Protein AF-A0A2V5X6N5-F1 (afdb_monomer)

Foldseek 3Di:
DPPDDDLLRLLVVLVVLVVVLVVCVVVVVVVVSVVSVVSNVVSLVVSLVVCLVPVDDDDPDPSSVVSSVPRDNDDDDDPVVVVCVVLCVQPPPVLLVVQLVVLVVPDQPDDDFPVLVVLSVVLSNCLSSQVLLSLLVSLLVSLQVLLLVLCCVVVNDPVCCVVVVVCVVCPVLNSLVSQQPPCSVVSVVLSVVSVCSVVVVDPDDSVRSSVSNSVSSVSSSVSCVVSVDDRDDDDD

Nearest PDB structures (foldseek):
  8y7g-assembly1_B  TM=3.347E-01  e=2.840E+00  Marinitoga sp. 1155
  9dm1-assembly1_S  TM=2.752E-01  e=1.875E+00  Mycolicibacterium smegmatis MC2 155
  6m7f-assembly1_A  TM=1.508E-01  e=7.837E+00  Streptomyces clavuligerus

Radius of gyration: 25.75 Å; Cα contacts (8 Å, |Δi|>4): 210; chains: 1; bounding box: 61×38×74 Å

Secondary structure (DSSP, 8-state):
-PPPPPHHHHHHHHHHHHHHHHHHHHTT-HHHHHHHHHHHHHHHHHHHHHHHH-S------HHHHHHHHHS----SS-HHHHHHHHHHHHS-HHHHHHHHHHHHT---SS---HHHHHHHHHHHHHHHTT-HHHHHHHHHHHHHHHHHHHHHHTTSS-HHHHHTT-TTTS-HHHHHHHHHGGGHHHHHHHHHHHHHHHTTSS---HHHHHHHHHHHHHHHHHHHHHHTPPP-PPP-

Structure (mmCIF, N/CA/C/O backbone):
data_AF-A0A2V5X6N5-F1
#
_entry.id   AF-A0A2V5X6N5-F1
#
loop_
_atom_site.group_PDB
_atom_site.id
_atom_site.type_symbol
_atom_site.label_atom_id
_atom_site.label_alt_id
_atom_site.label_comp_id
_atom_site.label_asym_id
_atom_site.label_entity_id
_atom_site.label_seq_id
_atom_site.pdbx_PDB_ins_code
_atom_site.Cartn_x
_atom_site.Cartn_y
_atom_site.Cartn_z
_atom_site.occupancy
_atom_site.B_iso_or_equiv
_atom_site.auth_seq_id
_atom_site.auth_comp_id
_atom_site.auth_asym_id
_atom_site.auth_atom_id
_atom_site.pdbx_PDB_model_num
ATOM 1 N N . MET A 1 1 ? 36.231 10.879 -25.435 1.00 38.47 1 MET A N 1
ATOM 2 C CA . MET A 1 1 ? 34.966 11.234 -26.116 1.00 38.47 1 MET A CA 1
ATOM 3 C C . MET A 1 1 ? 34.508 10.004 -26.890 1.00 38.47 1 MET A C 1
ATOM 5 O O . MET A 1 1 ? 35.033 9.747 -27.965 1.00 38.47 1 MET A O 1
ATOM 9 N N . LEU A 1 2 ? 33.639 9.173 -26.308 1.00 41.06 2 LEU A N 1
ATOM 10 C CA . LEU A 1 2 ? 33.017 8.067 -27.046 1.00 41.06 2 LEU A CA 1
ATOM 11 C C . LEU A 1 2 ? 32.076 8.697 -28.080 1.00 41.06 2 LEU A C 1
ATOM 13 O O . LEU A 1 2 ? 31.206 9.482 -27.704 1.00 41.06 2 LEU A O 1
ATOM 17 N N . ARG A 1 3 ? 32.301 8.441 -29.376 1.00 48.91 3 ARG A N 1
ATOM 18 C CA . ARG A 1 3 ? 31.382 8.880 -30.437 1.00 48.91 3 ARG A CA 1
ATOM 19 C C . ARG A 1 3 ? 30.010 8.295 -30.122 1.00 48.91 3 ARG A C 1
ATOM 21 O O . ARG A 1 3 ? 29.882 7.081 -30.009 1.00 48.91 3 ARG A O 1
ATOM 28 N N . ALA A 1 4 ? 29.009 9.152 -29.962 1.00 65.81 4 ALA A N 1
ATOM 29 C CA . ALA A 1 4 ? 27.647 8.679 -29.813 1.00 65.81 4 ALA A CA 1
ATOM 30 C C . ALA A 1 4 ? 27.222 7.948 -31.098 1.00 65.81 4 ALA A C 1
ATOM 32 O O . ALA A 1 4 ? 27.500 8.436 -32.196 1.00 65.81 4 ALA A O 1
ATOM 33 N N . MET A 1 5 ? 26.607 6.774 -30.953 1.00 74.19 5 MET A N 1
ATOM 34 C CA . MET A 1 5 ? 26.170 5.944 -32.079 1.00 74.19 5 MET A CA 1
ATOM 35 C C . MET A 1 5 ? 25.122 6.675 -32.932 1.00 74.19 5 MET A C 1
ATOM 37 O O . MET A 1 5 ? 24.337 7.474 -32.413 1.00 74.19 5 MET A O 1
ATOM 41 N N . SER A 1 6 ? 25.139 6.437 -34.247 1.00 86.81 6 SER A N 1
ATOM 42 C CA . SER A 1 6 ? 24.147 6.992 -35.175 1.00 86.81 6 SER A CA 1
ATOM 43 C C . SER A 1 6 ? 22.793 6.289 -35.017 1.00 86.81 6 SER A C 1
ATOM 45 O O . SER A 1 6 ? 22.729 5.169 -34.517 1.00 86.81 6 SER A O 1
ATOM 47 N N . ILE A 1 7 ? 21.709 6.933 -35.473 1.00 84.31 7 ILE A N 1
ATOM 48 C CA . ILE A 1 7 ? 20.355 6.341 -35.484 1.00 84.31 7 ILE A CA 1
ATOM 49 C C . ILE A 1 7 ? 20.351 5.016 -36.256 1.00 84.31 7 ILE A C 1
ATOM 51 O O . ILE A 1 7 ? 19.781 4.035 -35.801 1.00 84.31 7 ILE A O 1
ATOM 55 N N . GLU A 1 8 ? 21.049 4.966 -37.387 1.00 86.19 8 GLU A N 1
ATOM 56 C CA . GLU A 1 8 ? 21.176 3.755 -38.200 1.00 86.19 8 GLU A CA 1
ATOM 57 C C . GLU A 1 8 ? 21.955 2.644 -37.479 1.00 86.19 8 GLU A C 1
ATOM 59 O O . GLU A 1 8 ? 21.526 1.494 -37.475 1.00 86.19 8 GLU A O 1
ATOM 64 N N . ALA A 1 9 ? 23.044 2.981 -36.777 1.00 88.00 9 ALA A N 1
ATOM 65 C CA . ALA A 1 9 ? 23.795 2.003 -35.989 1.00 88.00 9 ALA A CA 1
ATOM 66 C C . ALA A 1 9 ? 22.964 1.435 -34.826 1.00 88.00 9 ALA A C 1
ATOM 68 O O . ALA A 1 9 ? 22.989 0.231 -34.593 1.00 88.00 9 ALA A O 1
ATOM 69 N N . LEU A 1 10 ? 22.196 2.285 -34.136 1.00 88.88 10 LEU A N 1
ATOM 70 C CA . LEU A 1 10 ? 21.280 1.864 -33.071 1.00 88.88 10 LEU A CA 1
ATOM 71 C C . LEU A 1 10 ? 20.144 0.978 -33.607 1.00 88.88 10 LEU A C 1
ATOM 73 O O . LEU A 1 10 ? 19.748 0.019 -32.949 1.00 88.88 10 LEU A O 1
ATOM 77 N N . ALA A 1 11 ? 19.629 1.270 -34.803 1.00 87.38 11 ALA A N 1
ATOM 78 C CA . ALA A 1 11 ? 18.589 0.465 -35.435 1.00 87.38 11 ALA A CA 1
ATOM 79 C C . ALA A 1 11 ? 19.109 -0.920 -35.838 1.00 87.38 11 ALA A C 1
ATOM 81 O O . ALA A 1 11 ? 18.436 -1.918 -35.595 1.00 87.38 11 ALA A O 1
ATOM 82 N N . HIS A 1 12 ? 20.324 -1.002 -36.384 1.00 92.19 12 HIS A N 1
ATOM 83 C CA . HIS A 1 12 ? 20.969 -2.284 -36.669 1.00 92.19 12 HIS A CA 1
ATOM 84 C C . HIS A 1 12 ? 21.236 -3.108 -35.410 1.00 92.19 12 HIS A C 1
ATOM 86 O O . HIS A 1 12 ? 21.037 -4.322 -35.419 1.00 92.19 12 HIS A O 1
ATOM 92 N N . GLU A 1 13 ? 21.662 -2.459 -34.327 1.00 93.69 13 GLU A N 1
ATOM 93 C CA . GLU A 1 13 ? 21.856 -3.127 -33.043 1.00 93.69 13 GLU A CA 1
ATOM 94 C C . GLU A 1 13 ? 20.525 -3.697 -32.530 1.00 93.69 13 GLU A C 1
ATOM 96 O O . GLU A 1 13 ? 20.451 -4.881 -32.202 1.00 93.69 13 GLU A O 1
ATOM 101 N N . LEU A 1 14 ? 19.445 -2.907 -32.579 1.00 89.69 14 LEU A N 1
ATOM 102 C CA . LEU A 1 14 ? 18.105 -3.355 -32.192 1.00 89.69 14 LEU A CA 1
ATOM 103 C C . LEU A 1 14 ? 17.631 -4.561 -33.016 1.00 89.69 14 LEU A C 1
ATOM 105 O O . LEU A 1 14 ? 17.116 -5.516 -32.440 1.00 89.69 14 LEU A O 1
ATOM 109 N N . ILE A 1 15 ? 17.848 -4.559 -34.335 1.00 91.75 15 ILE A N 1
ATOM 110 C CA . ILE A 1 15 ? 17.526 -5.706 -35.202 1.00 91.75 15 ILE A CA 1
ATOM 111 C C . ILE A 1 15 ? 18.271 -6.963 -34.730 1.00 91.75 15 ILE A C 1
ATOM 113 O O . ILE A 1 15 ? 17.669 -8.027 -34.588 1.00 91.75 15 ILE A O 1
ATOM 117 N N . GLY A 1 16 ? 19.569 -6.843 -34.436 1.00 92.19 16 GLY A N 1
ATOM 118 C CA . GLY A 1 16 ? 20.376 -7.962 -33.945 1.00 92.19 16 GLY A CA 1
ATOM 119 C C . GLY A 1 16 ? 19.863 -8.536 -32.620 1.00 92.19 16 GLY A C 1
ATOM 120 O O . GLY A 1 16 ? 19.795 -9.758 -32.459 1.00 92.19 16 GLY A O 1
ATOM 121 N N . HIS A 1 17 ? 19.453 -7.666 -31.695 1.00 91.44 17 HIS A N 1
ATOM 122 C CA . HIS A 1 17 ? 18.866 -8.075 -30.418 1.00 91.44 17 HIS A CA 1
ATOM 123 C C . HIS A 1 17 ? 17.491 -8.744 -30.597 1.00 91.44 17 HIS A C 1
ATOM 125 O O . HIS A 1 17 ? 17.266 -9.816 -30.037 1.00 91.44 17 HIS A O 1
ATOM 131 N N . GLN A 1 18 ? 16.622 -8.210 -31.462 1.00 83.62 18 GLN A N 1
ATOM 132 C CA . GLN A 1 18 ? 15.319 -8.811 -31.787 1.00 83.62 18 GLN A CA 1
ATOM 133 C C . GLN A 1 18 ? 15.455 -10.225 -32.368 1.00 83.62 18 GLN A C 1
ATOM 135 O O . GLN A 1 18 ? 14.726 -11.148 -31.992 1.00 83.62 18 GLN A O 1
ATOM 140 N N . GLU A 1 19 ? 16.422 -10.432 -33.265 1.00 92.44 19 GLU A N 1
ATOM 141 C CA . GLU A 1 19 ? 16.707 -11.760 -33.806 1.00 92.44 19 GLU A CA 1
ATOM 142 C C . GLU A 1 19 ? 17.198 -12.734 -32.732 1.00 92.44 19 GLU A C 1
ATOM 144 O O . GLU A 1 19 ? 16.823 -13.911 -32.742 1.00 92.44 19 GLU A O 1
ATOM 149 N N . LYS A 1 20 ? 18.051 -12.270 -31.815 1.00 92.31 20 LYS A N 1
ATOM 150 C CA . LYS A 1 20 ? 18.586 -13.095 -30.730 1.00 92.31 20 LYS A CA 1
ATOM 151 C C . LYS A 1 20 ? 17.502 -13.452 -29.716 1.00 92.31 20 LYS A C 1
ATOM 153 O O . LYS A 1 20 ? 17.383 -14.618 -29.348 1.00 92.31 20 LYS A O 1
ATOM 158 N N . SER A 1 21 ? 16.675 -12.491 -29.334 1.00 78.62 21 SER A N 1
ATOM 159 C CA . SER A 1 21 ? 15.527 -12.669 -28.448 1.00 78.62 21 SER A CA 1
ATOM 160 C C . SER A 1 21 ? 14.530 -13.681 -28.999 1.00 78.62 21 SER A C 1
ATOM 162 O O . SER A 1 21 ? 14.161 -14.623 -28.297 1.00 78.62 21 SER A O 1
ATOM 164 N N . LYS A 1 22 ? 14.199 -13.596 -30.294 1.00 83.81 22 LYS A N 1
ATOM 165 C CA . LYS A 1 22 ? 13.363 -14.599 -30.965 1.00 83.81 22 LYS A CA 1
ATOM 166 C C . LYS A 1 22 ? 13.940 -16.013 -30.837 1.00 83.81 22 LYS A C 1
ATOM 168 O O . LYS A 1 22 ? 13.215 -16.928 -30.455 1.00 83.81 22 LYS A O 1
ATOM 173 N N . ARG A 1 23 ? 15.242 -16.195 -31.094 1.00 93.38 23 ARG A N 1
ATOM 174 C CA . ARG A 1 23 ? 15.908 -17.508 -30.957 1.00 93.38 23 ARG A CA 1
ATOM 175 C C . ARG A 1 23 ? 15.882 -18.017 -29.515 1.00 93.38 23 ARG A C 1
ATOM 177 O O . ARG A 1 23 ? 15.681 -19.207 -29.290 1.00 93.38 23 ARG A O 1
ATOM 184 N N . LEU A 1 24 ? 16.090 -17.132 -28.539 1.00 81.12 24 LEU A N 1
ATOM 185 C CA . LEU A 1 24 ? 16.072 -17.488 -27.118 1.00 81.12 24 LEU A CA 1
ATOM 186 C C . LEU A 1 24 ? 14.676 -17.929 -26.672 1.00 81.12 24 LEU A C 1
ATOM 188 O O . LEU A 1 24 ? 14.553 -18.973 -26.027 1.00 81.12 24 LEU A O 1
ATOM 192 N N . LEU A 1 25 ? 13.638 -17.212 -27.105 1.00 66.19 25 LEU A N 1
ATOM 193 C CA . LEU A 1 25 ? 12.245 -17.565 -26.849 1.00 66.19 25 LEU A CA 1
ATOM 194 C C . LEU A 1 25 ? 11.877 -18.917 -27.479 1.00 66.19 25 LEU A C 1
ATOM 196 O O . LEU A 1 25 ? 11.324 -19.779 -26.801 1.00 66.19 25 LEU A O 1
ATOM 200 N N . GLU A 1 26 ? 12.241 -19.138 -28.746 1.00 81.12 26 GLU A N 1
ATOM 201 C CA . GLU A 1 26 ? 12.023 -20.411 -29.454 1.00 81.12 26 GLU A CA 1
ATOM 202 C C . GLU A 1 26 ? 12.766 -21.585 -28.792 1.00 81.12 26 GLU A C 1
ATOM 204 O O . GLU A 1 26 ? 12.284 -22.716 -28.814 1.00 81.12 26 GLU A O 1
ATOM 209 N N . SER A 1 27 ? 13.916 -21.322 -28.163 1.00 88.00 27 SER A N 1
ATOM 210 C CA . SER A 1 27 ? 14.691 -22.328 -27.426 1.00 88.00 27 SER A CA 1
ATOM 211 C C . SER A 1 27 ? 14.175 -22.616 -26.009 1.00 88.00 27 SER A C 1
ATOM 213 O O . SER A 1 27 ? 14.671 -23.535 -25.359 1.00 88.00 27 SER A O 1
ATOM 215 N N . GLY A 1 28 ? 13.209 -21.835 -25.509 1.00 72.62 28 GLY A N 1
ATOM 216 C CA . GLY A 1 28 ? 12.693 -21.945 -24.140 1.00 72.62 28 GLY A CA 1
ATOM 217 C C . GLY A 1 28 ? 13.649 -21.432 -23.056 1.00 72.62 28 GLY A C 1
ATOM 218 O O . GLY A 1 28 ? 13.419 -21.678 -21.873 1.00 72.62 28 GLY A O 1
ATOM 219 N N . ASN A 1 29 ? 14.719 -20.723 -23.429 1.00 82.38 29 ASN A N 1
ATOM 220 C CA . ASN A 1 29 ? 15.676 -20.143 -22.490 1.00 82.38 29 ASN A CA 1
ATOM 221 C C . ASN A 1 29 ? 15.169 -18.784 -21.980 1.00 82.38 29 ASN A C 1
ATOM 223 O O . ASN A 1 29 ? 15.577 -17.727 -22.464 1.00 82.38 29 ASN A O 1
ATOM 227 N N . ILE A 1 30 ? 14.236 -18.840 -21.027 1.00 67.81 30 ILE A N 1
ATOM 228 C CA . ILE A 1 30 ? 13.499 -17.672 -20.526 1.00 67.81 30 ILE A CA 1
ATOM 229 C C . ILE A 1 30 ? 14.412 -16.658 -19.826 1.00 67.81 30 ILE A C 1
ATOM 231 O O . ILE A 1 30 ? 14.263 -15.464 -20.066 1.00 67.81 30 ILE A O 1
ATOM 235 N N . ASP A 1 31 ? 15.380 -17.103 -19.022 1.00 75.12 31 ASP A N 1
ATOM 236 C CA . ASP A 1 31 ? 16.260 -16.191 -18.275 1.00 75.12 31 ASP A CA 1
ATOM 237 C C . ASP A 1 31 ? 17.133 -15.352 -19.220 1.00 75.12 31 ASP A C 1
ATOM 239 O O . ASP A 1 31 ? 17.164 -14.127 -19.130 1.00 75.12 31 ASP A O 1
ATOM 243 N N . ALA A 1 32 ? 17.765 -15.993 -20.209 1.00 77.31 32 ALA A N 1
ATOM 244 C CA . ALA A 1 32 ? 18.556 -15.276 -21.208 1.00 77.31 32 ALA A CA 1
ATOM 245 C C . ALA A 1 32 ? 17.684 -14.410 -22.132 1.00 77.31 32 ALA A C 1
ATOM 247 O O . ALA A 1 32 ? 18.135 -13.371 -22.610 1.00 77.31 32 ALA A O 1
ATOM 248 N N . TRP A 1 33 ? 16.442 -14.828 -22.398 1.00 81.94 33 TRP A N 1
ATOM 249 C CA . TRP A 1 33 ? 15.486 -14.033 -23.167 1.00 81.94 33 TRP A CA 1
ATOM 250 C C . TRP A 1 33 ? 15.096 -12.738 -22.441 1.00 81.94 33 TRP A C 1
ATOM 252 O O . TRP A 1 33 ? 15.036 -11.686 -23.073 1.00 81.94 33 TRP A O 1
ATOM 262 N N . LEU A 1 34 ? 14.899 -12.780 -21.119 1.00 59.53 34 LEU A N 1
ATOM 263 C CA . LEU A 1 34 ? 14.602 -11.593 -20.307 1.00 59.53 34 LEU A CA 1
ATOM 264 C C . LEU A 1 34 ? 15.763 -10.584 -20.293 1.00 59.53 34 LEU A C 1
ATOM 266 O O . LEU A 1 34 ? 15.536 -9.373 -20.407 1.00 59.53 34 LEU A O 1
ATOM 270 N N . ASP A 1 35 ? 17.003 -11.072 -20.207 1.00 77.12 35 ASP A N 1
ATOM 271 C CA . ASP A 1 35 ? 18.200 -10.230 -20.313 1.00 77.12 35 ASP A CA 1
ATOM 272 C C . ASP A 1 35 ? 18.298 -9.560 -21.694 1.00 77.12 35 ASP A C 1
ATOM 274 O O . ASP A 1 35 ? 18.645 -8.381 -21.802 1.00 77.12 35 ASP A O 1
ATOM 278 N N . GLU A 1 36 ? 17.952 -10.294 -22.754 1.00 82.94 36 GLU A N 1
ATOM 279 C CA . GLU A 1 36 ? 17.990 -9.804 -24.132 1.00 82.94 36 GLU A CA 1
ATOM 280 C C . GLU A 1 36 ? 16.908 -8.754 -24.412 1.00 82.94 36 GLU A C 1
ATOM 282 O O . GLU A 1 36 ? 17.204 -7.688 -24.956 1.00 82.94 36 GLU A O 1
ATOM 287 N N . LEU A 1 37 ? 15.675 -9.002 -23.959 1.00 67.25 37 LEU A N 1
ATOM 288 C CA . LEU A 1 37 ? 14.571 -8.043 -24.038 1.00 67.25 37 LEU A CA 1
ATOM 289 C C . LEU A 1 37 ? 14.907 -6.713 -23.356 1.00 67.25 37 LEU A C 1
ATOM 291 O O . LEU A 1 37 ? 14.522 -5.646 -23.833 1.00 67.25 37 LEU A O 1
ATOM 295 N N . SER A 1 38 ? 15.649 -6.761 -22.248 1.00 69.62 38 SER A N 1
ATOM 296 C CA . SER A 1 38 ? 16.086 -5.555 -21.543 1.00 69.62 38 SER A CA 1
ATOM 297 C C . SER A 1 38 ? 17.035 -4.701 -22.397 1.00 69.62 38 SER A C 1
ATOM 299 O O . SER A 1 38 ? 16.987 -3.470 -22.325 1.00 69.62 38 SER A O 1
ATOM 301 N N . GLN A 1 39 ? 17.869 -5.324 -23.242 1.00 80.44 39 GLN A N 1
ATOM 302 C CA . GLN A 1 39 ? 18.720 -4.598 -24.193 1.00 80.44 39 GLN A CA 1
ATOM 303 C C . GLN A 1 39 ? 17.908 -4.005 -25.349 1.00 80.44 39 GLN A C 1
ATOM 305 O O . GLN A 1 39 ? 18.144 -2.855 -25.722 1.00 80.44 39 GLN A O 1
ATOM 310 N N . GLU A 1 40 ? 16.913 -4.733 -25.869 1.00 79.06 40 GLU A N 1
ATOM 311 C CA . GLU A 1 40 ? 16.010 -4.214 -26.907 1.00 79.06 40 GLU A CA 1
ATOM 312 C C . GLU A 1 40 ? 15.272 -2.954 -26.448 1.00 79.06 40 GLU A C 1
ATOM 314 O O . GLU A 1 40 ? 15.298 -1.935 -27.140 1.00 79.06 40 GLU A O 1
ATOM 319 N N . LEU A 1 41 ? 14.656 -2.997 -25.261 1.00 69.38 41 LEU A N 1
ATOM 320 C CA . LEU A 1 41 ? 13.914 -1.864 -24.699 1.00 69.38 41 LEU A CA 1
ATOM 321 C C . LEU A 1 41 ? 14.804 -0.623 -24.574 1.00 69.38 41 LEU A C 1
ATOM 323 O O . LEU A 1 41 ? 14.427 0.469 -25.003 1.00 69.38 41 LEU A O 1
ATOM 327 N N . ARG A 1 42 ? 16.033 -0.806 -24.081 1.00 78.31 42 ARG A N 1
ATOM 328 C CA . ARG A 1 42 ? 17.019 0.271 -23.956 1.00 78.31 42 ARG A CA 1
ATOM 329 C C . ARG A 1 42 ? 17.396 0.886 -25.311 1.00 78.31 42 ARG A C 1
ATOM 331 O O . ARG A 1 42 ? 17.638 2.093 -25.390 1.00 78.31 42 ARG A O 1
ATOM 338 N N . LEU A 1 43 ? 17.495 0.082 -26.369 1.00 80.06 43 LEU A N 1
ATOM 339 C CA . LEU A 1 43 ? 17.814 0.562 -27.718 1.00 80.06 43 LEU A CA 1
ATOM 340 C C . LEU A 1 43 ? 16.630 1.292 -28.361 1.00 80.06 43 LEU A C 1
ATOM 342 O O . LEU A 1 43 ? 16.835 2.329 -28.992 1.00 80.06 43 LEU A O 1
ATOM 346 N N . VAL A 1 44 ? 15.398 0.821 -28.138 1.00 76.69 44 VAL A N 1
ATOM 347 C CA . VAL A 1 44 ? 14.168 1.511 -28.567 1.00 76.69 44 VAL A CA 1
ATOM 348 C C . VAL A 1 44 ? 14.067 2.900 -27.935 1.00 76.69 44 VAL A C 1
ATOM 350 O O . VAL A 1 44 ? 13.798 3.875 -28.637 1.00 76.69 44 VAL A O 1
ATOM 353 N N . GLU A 1 45 ? 14.339 3.026 -26.636 1.00 71.69 45 GLU A N 1
ATOM 354 C CA . GLU A 1 45 ? 14.335 4.319 -25.940 1.00 71.69 45 GLU A CA 1
ATOM 355 C C . GLU A 1 45 ? 15.397 5.278 -26.491 1.00 71.69 45 GLU A C 1
ATOM 357 O O . GLU A 1 45 ? 15.112 6.452 -26.743 1.00 71.69 45 GLU A O 1
ATOM 362 N N . GLN A 1 46 ? 16.614 4.781 -26.743 1.00 79.50 46 GLN A N 1
ATOM 363 C CA . GLN A 1 46 ? 17.680 5.584 -27.347 1.00 79.50 46 GLN A CA 1
ATOM 364 C C . GLN A 1 46 ? 17.321 6.040 -28.763 1.00 79.50 46 GLN A C 1
ATOM 366 O O . GLN A 1 46 ? 17.553 7.202 -29.105 1.00 79.50 46 GLN A O 1
ATOM 371 N N . LEU A 1 47 ? 16.735 5.161 -29.579 1.00 76.62 47 LEU A N 1
ATOM 372 C CA . LEU A 1 47 ? 16.266 5.504 -30.920 1.00 76.62 47 LEU A CA 1
ATOM 373 C C . LEU A 1 47 ? 15.150 6.544 -30.873 1.00 76.62 47 LEU A C 1
ATOM 375 O O . LEU A 1 47 ? 15.231 7.540 -31.589 1.00 76.62 47 LEU A O 1
ATOM 379 N N . ARG A 1 48 ? 14.157 6.375 -29.995 1.00 71.31 48 ARG A N 1
ATOM 380 C CA . ARG A 1 48 ? 13.061 7.335 -29.816 1.00 71.31 48 ARG A CA 1
ATOM 381 C C . ARG A 1 48 ? 13.583 8.711 -29.414 1.00 71.31 48 ARG A C 1
ATOM 383 O O . ARG A 1 48 ? 13.271 9.692 -30.082 1.00 71.31 48 ARG A O 1
ATOM 390 N N . ALA A 1 49 ? 14.446 8.785 -28.400 1.00 72.44 49 ALA A N 1
ATOM 391 C CA . ALA A 1 49 ? 15.052 10.043 -27.967 1.00 72.44 49 ALA A CA 1
ATOM 392 C C . ALA A 1 49 ? 15.840 10.733 -29.096 1.00 72.44 49 ALA A C 1
ATOM 394 O O . ALA A 1 49 ? 15.874 11.960 -29.184 1.00 72.44 49 ALA A O 1
ATOM 395 N N . ARG A 1 50 ? 16.474 9.963 -29.987 1.00 73.62 50 ARG A N 1
ATOM 396 C CA . ARG A 1 50 ? 17.192 10.512 -31.144 1.00 73.62 50 ARG A CA 1
ATOM 397 C C . ARG A 1 50 ? 16.255 10.979 -32.248 1.00 73.62 50 ARG A C 1
ATOM 399 O O . ARG A 1 50 ? 16.477 12.060 -32.778 1.00 73.62 50 ARG A O 1
ATOM 406 N N . LEU A 1 51 ? 15.222 10.210 -32.568 1.00 72.56 51 LEU A N 1
ATOM 407 C CA . LEU A 1 51 ? 14.234 10.547 -33.594 1.00 72.56 51 LEU A CA 1
ATOM 408 C C . LEU A 1 51 ? 13.426 11.796 -33.229 1.00 72.56 51 LEU A C 1
ATOM 410 O O . LEU A 1 51 ? 13.194 12.638 -34.090 1.00 72.56 51 LEU A O 1
ATOM 414 N N . LEU A 1 52 ? 13.097 11.981 -31.948 1.00 68.12 52 LEU A N 1
ATOM 415 C CA . LEU A 1 52 ? 12.454 13.205 -31.453 1.00 68.12 52 LEU A CA 1
ATOM 416 C C . LEU A 1 52 ? 13.315 14.461 -31.674 1.00 68.12 52 LEU A C 1
ATOM 418 O O . LEU A 1 52 ? 12.791 15.546 -31.903 1.00 68.12 52 LEU A O 1
ATOM 422 N N . ASN A 1 53 ? 14.642 14.309 -31.662 1.00 64.12 53 ASN A N 1
ATOM 423 C CA . ASN A 1 53 ? 15.599 15.394 -31.899 1.00 64.12 53 ASN A CA 1
ATOM 424 C C . ASN A 1 53 ? 16.059 15.505 -33.368 1.00 64.12 53 ASN A C 1
ATOM 426 O O . ASN A 1 53 ? 16.722 16.476 -33.736 1.00 64.12 53 ASN A O 1
ATOM 430 N N . HIS A 1 54 ? 15.727 14.523 -34.210 1.00 64.56 54 HIS A N 1
ATOM 431 C CA . HIS A 1 54 ? 16.128 14.438 -35.612 1.00 64.56 54 HIS A CA 1
ATOM 432 C C . HIS A 1 54 ? 14.915 14.073 -36.469 1.00 64.56 54 HIS A C 1
ATOM 434 O O . HIS A 1 54 ? 14.697 12.917 -36.823 1.00 64.56 54 HIS A O 1
ATOM 440 N N . SER A 1 55 ? 14.144 15.096 -36.833 1.00 51.16 55 SER A N 1
ATOM 441 C CA . SER A 1 55 ? 12.858 14.990 -37.534 1.00 51.16 55 SER A CA 1
ATOM 442 C C . SER A 1 55 ? 12.932 14.425 -38.960 1.00 51.16 55 SER A C 1
ATOM 444 O O . SER A 1 55 ? 11.892 14.171 -39.563 1.00 51.16 55 SER A O 1
ATOM 446 N N . ILE A 1 56 ? 14.133 14.211 -39.511 1.00 62.31 56 ILE A N 1
ATOM 447 C CA . ILE A 1 56 ? 14.346 13.564 -40.811 1.00 62.31 56 ILE A CA 1
ATOM 448 C C . ILE A 1 56 ? 15.539 12.609 -40.702 1.00 62.31 56 ILE A C 1
ATOM 450 O O . ILE A 1 56 ? 16.662 13.036 -40.432 1.00 62.31 56 ILE A O 1
ATOM 454 N N . VAL A 1 57 ? 15.296 11.324 -40.964 1.00 69.56 57 VAL A N 1
ATOM 455 C CA . VAL A 1 57 ? 16.321 10.276 -41.074 1.00 69.56 57 VAL A CA 1
ATOM 456 C C . VAL A 1 57 ? 16.251 9.686 -42.478 1.00 69.56 57 VAL A C 1
ATOM 458 O O . VAL A 1 57 ? 15.185 9.263 -42.919 1.00 69.56 57 VAL A O 1
ATOM 461 N N . VAL A 1 58 ? 17.380 9.679 -43.188 1.00 74.75 58 VAL A N 1
ATOM 462 C CA . VAL A 1 58 ? 17.508 9.093 -44.531 1.00 74.75 58 VAL A CA 1
ATOM 463 C C . VAL A 1 58 ? 18.296 7.796 -44.402 1.00 74.75 58 VAL A C 1
ATOM 465 O O . VAL A 1 58 ? 19.410 7.814 -43.887 1.00 74.75 58 VAL A O 1
ATOM 468 N N . THR A 1 59 ? 17.713 6.686 -44.848 1.00 78.19 59 THR A N 1
ATOM 469 C CA . THR A 1 59 ? 18.365 5.373 -44.923 1.00 78.19 59 THR A CA 1
ATOM 470 C C . THR A 1 59 ? 17.818 4.619 -46.131 1.00 78.19 59 THR A C 1
ATOM 472 O O . THR A 1 59 ? 16.620 4.699 -46.429 1.00 78.19 59 THR A O 1
ATOM 475 N N . ASP A 1 60 ? 18.702 3.902 -46.820 1.00 83.44 60 ASP A N 1
ATOM 476 C CA . ASP A 1 60 ? 18.352 3.026 -47.940 1.00 83.44 60 ASP A CA 1
ATOM 477 C C . ASP A 1 60 ? 18.093 1.580 -47.475 1.00 83.44 60 ASP A C 1
ATOM 479 O O . ASP A 1 60 ? 17.677 0.739 -48.275 1.00 83.44 60 ASP A O 1
ATOM 483 N N . ASP A 1 61 ? 18.305 1.280 -46.187 1.00 87.00 61 ASP A N 1
ATOM 484 C CA . ASP A 1 61 ? 18.119 -0.055 -45.625 1.00 87.00 61 ASP A CA 1
ATOM 485 C C . ASP A 1 61 ? 16.627 -0.327 -45.307 1.00 87.00 61 ASP A C 1
ATOM 487 O O . ASP A 1 61 ? 16.021 0.356 -44.468 1.00 87.00 61 ASP A O 1
ATOM 491 N N . PRO A 1 62 ? 15.998 -1.338 -45.944 1.00 85.44 62 PRO A N 1
ATOM 492 C CA . PRO A 1 62 ? 14.586 -1.654 -45.732 1.00 85.44 62 PRO A CA 1
ATOM 493 C C . PRO A 1 62 ? 14.261 -2.127 -44.310 1.00 85.44 62 PRO A C 1
ATOM 495 O O . PRO A 1 62 ? 13.169 -1.844 -43.815 1.00 85.44 62 PRO A O 1
ATOM 498 N N . ALA A 1 63 ? 15.180 -2.845 -43.659 1.00 81.06 63 ALA A N 1
ATOM 499 C CA . ALA A 1 63 ? 14.996 -3.380 -42.314 1.00 81.06 63 ALA A CA 1
ATOM 500 C C . ALA A 1 63 ? 15.098 -2.262 -41.272 1.00 81.06 63 ALA A C 1
ATOM 502 O O . ALA A 1 63 ? 14.242 -2.156 -40.392 1.00 81.06 63 ALA A O 1
ATOM 503 N N . VAL A 1 64 ? 16.072 -1.359 -41.432 1.00 82.62 64 VAL A N 1
ATOM 504 C CA . VAL A 1 64 ? 16.165 -0.139 -40.616 1.00 82.62 64 VAL A CA 1
ATOM 505 C C . VAL A 1 64 ? 14.901 0.697 -40.792 1.00 82.62 64 VAL A C 1
ATOM 507 O O . VAL A 1 64 ? 14.280 1.090 -39.806 1.00 82.62 64 VAL A O 1
ATOM 510 N N . LYS A 1 65 ? 14.448 0.912 -42.033 1.00 84.12 65 LYS A N 1
ATOM 511 C CA . LYS A 1 65 ? 13.212 1.654 -42.317 1.00 84.12 65 LYS A CA 1
ATOM 512 C C . LYS A 1 65 ? 11.986 1.036 -41.638 1.00 84.12 65 LYS A C 1
ATOM 514 O O . LYS A 1 65 ? 11.156 1.769 -41.103 1.00 84.12 65 LYS A O 1
ATOM 519 N N . GLN A 1 66 ? 11.860 -0.290 -41.648 1.00 80.38 66 GLN A N 1
ATOM 520 C CA . GLN A 1 66 ? 10.759 -0.991 -40.987 1.00 80.38 66 GLN A CA 1
ATOM 521 C C . GLN A 1 66 ? 10.783 -0.787 -39.468 1.00 80.38 66 GLN A C 1
ATOM 523 O O . GLN A 1 66 ? 9.746 -0.467 -38.888 1.00 80.38 66 GLN A O 1
ATOM 528 N N . VAL A 1 67 ? 11.953 -0.929 -38.839 1.00 82.94 67 VAL A N 1
ATOM 529 C CA . VAL A 1 67 ? 12.120 -0.719 -37.395 1.00 82.94 67 VAL A CA 1
ATOM 530 C C . VAL A 1 67 ? 11.813 0.723 -37.011 1.00 82.94 67 VAL A C 1
ATOM 532 O O . VAL A 1 67 ? 11.008 0.942 -36.113 1.00 82.94 67 VAL A O 1
ATOM 535 N N . LEU A 1 68 ? 12.375 1.706 -37.721 1.00 80.56 68 LEU A N 1
ATOM 536 C CA . LEU A 1 68 ? 12.153 3.125 -37.427 1.00 80.56 68 LEU A CA 1
ATOM 537 C C . LEU A 1 68 ? 10.678 3.530 -37.585 1.00 80.56 68 LEU A C 1
ATOM 539 O O . LEU A 1 68 ? 10.170 4.274 -36.754 1.00 80.56 68 LEU A O 1
ATOM 543 N N . ASN A 1 69 ? 9.971 3.006 -38.594 1.00 77.25 69 ASN A N 1
ATOM 544 C CA . ASN A 1 69 ? 8.531 3.245 -38.772 1.00 77.25 69 ASN A CA 1
ATOM 545 C C . ASN A 1 69 ? 7.666 2.607 -37.672 1.00 77.25 69 ASN A C 1
ATOM 547 O O . ASN A 1 69 ? 6.538 3.043 -37.456 1.00 77.25 69 ASN A O 1
ATOM 551 N N . GLY A 1 70 ? 8.164 1.557 -37.015 1.00 71.00 70 GLY A N 1
ATOM 552 C CA . GLY A 1 70 ? 7.498 0.911 -35.885 1.00 71.00 70 GLY A CA 1
ATOM 553 C C . GLY A 1 70 ? 7.725 1.618 -34.547 1.00 71.00 70 GLY A C 1
ATOM 554 O O . GLY A 1 70 ? 7.067 1.274 -33.566 1.00 71.00 70 GLY A O 1
ATOM 555 N N . ILE A 1 71 ? 8.638 2.595 -34.484 1.00 72.00 71 ILE A N 1
ATOM 556 C CA . ILE A 1 71 ? 8.874 3.388 -33.276 1.00 72.00 71 ILE A CA 1
ATOM 557 C C . ILE A 1 71 ? 7.768 4.432 -33.157 1.00 72.00 71 ILE A C 1
ATOM 559 O O . ILE A 1 71 ? 7.661 5.354 -33.961 1.00 72.00 71 ILE A O 1
ATOM 563 N N . ASP A 1 72 ? 6.950 4.291 -32.120 1.00 63.28 72 ASP A N 1
ATOM 564 C CA . ASP A 1 72 ? 5.872 5.225 -31.819 1.00 63.28 72 ASP A CA 1
ATOM 565 C C . ASP A 1 72 ? 6.428 6.561 -31.290 1.00 63.28 72 ASP A C 1
ATOM 567 O O . ASP A 1 72 ? 6.895 6.657 -30.149 1.00 63.28 72 ASP A O 1
ATOM 571 N N . LEU A 1 73 ? 6.361 7.589 -32.142 1.00 57.44 73 LEU A N 1
ATOM 572 C CA . LEU A 1 73 ? 6.811 8.961 -31.883 1.00 57.44 73 LEU A CA 1
ATOM 573 C C . LEU A 1 73 ? 5.685 9.895 -31.411 1.00 57.44 73 LEU A C 1
ATOM 575 O O . LEU A 1 73 ? 5.909 11.101 -31.322 1.00 57.44 73 LEU A O 1
ATOM 579 N N . THR A 1 74 ? 4.480 9.389 -31.122 1.00 56.72 74 THR A N 1
ATOM 580 C CA . THR A 1 74 ? 3.407 10.235 -30.579 1.00 56.72 74 THR A CA 1
ATOM 581 C C . THR A 1 74 ? 3.747 10.671 -29.149 1.00 56.72 74 THR A C 1
ATOM 583 O O . THR A 1 74 ? 3.566 9.940 -28.173 1.00 56.72 74 THR A O 1
ATOM 586 N N . GLU A 1 75 ? 4.295 11.877 -29.013 1.00 49.38 75 GLU A N 1
ATOM 587 C CA . GLU A 1 75 ? 4.423 12.565 -27.732 1.00 49.38 75 GLU A CA 1
ATOM 588 C C . GLU A 1 75 ? 3.166 13.408 -27.461 1.00 49.38 75 GLU A C 1
ATOM 590 O O . GLU A 1 75 ? 2.825 14.310 -28.220 1.00 49.38 75 GLU A O 1
ATOM 595 N N . ILE A 1 76 ? 2.530 13.119 -26.317 1.00 49.16 76 ILE A N 1
ATOM 596 C CA . ILE A 1 76 ? 1.474 13.889 -25.632 1.00 49.16 76 ILE A CA 1
ATOM 597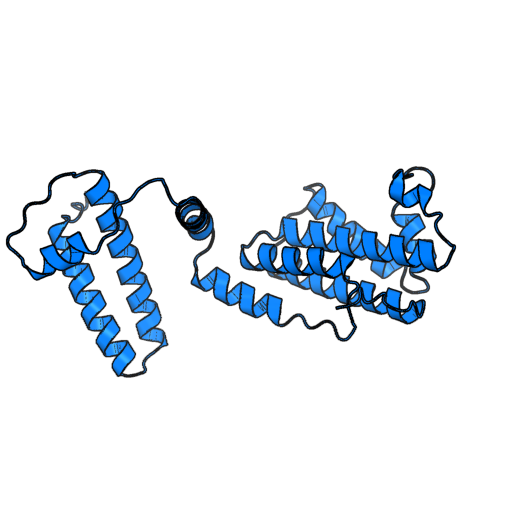 C C . ILE A 1 76 ? 0.057 13.803 -26.236 1.00 49.16 76 ILE A C 1
ATOM 599 O O . ILE A 1 76 ? -0.521 14.797 -26.654 1.00 49.16 76 ILE A O 1
ATOM 603 N N . GLU A 1 77 ? -0.561 12.625 -26.118 1.00 47.00 77 GLU A N 1
ATOM 604 C CA . GLU A 1 77 ? -2.021 12.504 -25.879 1.00 47.00 77 GLU A CA 1
ATOM 605 C C . GLU A 1 77 ? -2.371 11.415 -24.849 1.00 47.00 77 GLU A C 1
ATOM 607 O O . GLU A 1 77 ? -3.442 11.437 -24.245 1.00 47.00 77 GLU A O 1
ATOM 612 N N . ASN A 1 78 ? -1.459 10.475 -24.584 1.00 52.19 78 ASN A N 1
ATOM 613 C CA . ASN A 1 78 ? -1.708 9.385 -23.655 1.00 52.19 78 ASN A CA 1
ATOM 614 C C . ASN A 1 78 ? -1.090 9.675 -22.277 1.00 52.19 78 ASN A C 1
ATOM 616 O O . ASN A 1 78 ? 0.079 9.375 -22.022 1.00 52.19 78 ASN A O 1
ATOM 620 N N . PHE A 1 79 ? -1.893 10.261 -21.386 1.00 47.44 79 PHE A N 1
ATOM 621 C CA . PHE A 1 79 ? -1.528 10.480 -19.983 1.00 47.44 79 PHE A CA 1
ATOM 622 C C . PHE A 1 79 ? -1.115 9.186 -19.273 1.00 47.44 79 PHE A C 1
ATOM 624 O O . PHE A 1 79 ? -0.228 9.240 -18.425 1.00 47.44 79 PHE A O 1
ATOM 631 N N . ASP A 1 80 ? -1.670 8.031 -19.654 1.00 51.25 80 ASP A N 1
ATOM 632 C CA . ASP A 1 80 ? -1.263 6.741 -19.092 1.00 51.25 80 ASP A CA 1
ATOM 633 C C . ASP A 1 80 ? 0.133 6.338 -19.572 1.00 51.25 80 ASP A C 1
ATOM 635 O O . ASP A 1 80 ? 0.880 5.733 -18.812 1.00 51.25 80 ASP A O 1
ATOM 639 N N . LYS A 1 81 ? 0.539 6.730 -20.788 1.00 47.94 81 LYS A N 1
ATOM 640 C CA . LYS A 1 81 ? 1.892 6.479 -21.311 1.00 47.94 81 LYS A CA 1
ATOM 641 C C . LYS A 1 81 ? 2.926 7.384 -20.642 1.00 47.94 81 LYS A C 1
ATOM 643 O O . LYS A 1 81 ? 3.931 6.874 -20.165 1.00 47.94 81 LYS A O 1
ATOM 648 N N . VAL A 1 82 ? 2.652 8.685 -20.508 1.00 50.12 82 VAL A N 1
ATOM 649 C CA . VAL A 1 82 ? 3.514 9.622 -19.752 1.00 50.12 82 VAL A CA 1
ATOM 650 C C . VAL A 1 82 ? 3.579 9.228 -18.277 1.00 50.12 82 VAL A C 1
ATOM 652 O O . VAL A 1 82 ? 4.652 9.215 -17.680 1.00 50.12 82 VAL A O 1
ATOM 655 N N . GLY A 1 83 ? 2.435 8.848 -17.705 1.00 52.53 83 GLY A N 1
ATOM 656 C CA . GLY A 1 83 ? 2.336 8.276 -16.372 1.00 52.53 83 GLY A CA 1
ATOM 657 C C . GLY A 1 83 ? 3.202 7.032 -16.259 1.00 52.53 83 GLY A C 1
ATOM 658 O O . GLY A 1 83 ? 4.021 6.969 -15.359 1.00 52.53 83 GLY A O 1
ATOM 659 N N . SER A 1 84 ? 3.105 6.099 -17.205 1.00 56.97 84 SER A N 1
ATOM 660 C CA . SER A 1 84 ? 3.910 4.880 -17.226 1.00 56.97 84 SER A CA 1
ATOM 661 C C . SER A 1 84 ? 5.400 5.148 -17.422 1.00 56.97 84 SER A C 1
ATOM 663 O O . SER A 1 84 ? 6.195 4.531 -16.742 1.00 56.97 84 SER A O 1
ATOM 665 N N . GLU A 1 85 ? 5.813 6.096 -18.259 1.00 51.56 85 GLU A N 1
ATOM 666 C CA . GLU A 1 85 ? 7.226 6.430 -18.476 1.00 51.56 85 GLU A CA 1
ATOM 667 C C . GLU A 1 85 ? 7.826 7.123 -17.247 1.00 51.56 85 GLU A C 1
ATOM 669 O O . GLU A 1 85 ? 8.921 6.775 -16.819 1.00 51.56 85 GLU A O 1
ATOM 674 N N . LEU A 1 86 ? 7.092 8.041 -16.609 1.00 53.38 86 LEU A N 1
ATOM 675 C CA . LEU A 1 86 ? 7.513 8.671 -15.353 1.00 53.38 86 LEU A CA 1
ATOM 676 C C . LEU A 1 86 ? 7.549 7.660 -14.202 1.00 53.38 86 LEU A C 1
ATOM 678 O O . LEU A 1 86 ? 8.517 7.610 -13.447 1.00 53.38 86 LEU A O 1
ATOM 682 N N . LEU A 1 87 ? 6.526 6.818 -14.096 1.00 53.91 87 LEU A N 1
ATOM 683 C CA . LEU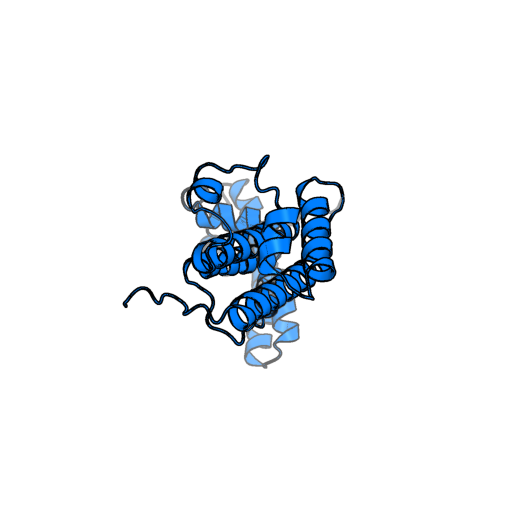 A 1 87 ? 6.420 5.763 -13.094 1.00 53.91 87 LEU A CA 1
ATOM 684 C C . LEU A 1 87 ? 7.506 4.695 -13.302 1.00 53.91 87 LEU A C 1
ATOM 686 O O . LEU A 1 87 ? 8.177 4.324 -12.344 1.00 53.91 87 LEU A O 1
ATOM 690 N N . TYR A 1 88 ? 7.746 4.264 -14.544 1.00 54.31 88 TYR A N 1
ATOM 691 C CA . TYR A 1 88 ? 8.746 3.254 -14.891 1.00 54.31 88 TYR A CA 1
ATOM 692 C C . TYR A 1 88 ? 10.179 3.793 -14.955 1.00 54.31 88 TYR A C 1
ATOM 694 O O . TYR A 1 88 ? 11.128 3.022 -14.836 1.00 54.31 88 TYR A O 1
ATOM 702 N N . SER A 1 89 ? 10.356 5.117 -15.030 1.00 55.50 89 SER A N 1
ATOM 703 C CA . SER A 1 89 ? 11.650 5.759 -14.769 1.00 55.50 89 SER A CA 1
ATOM 704 C C . SER A 1 89 ? 12.061 5.677 -13.293 1.00 55.50 89 SER A C 1
ATOM 706 O O . SER A 1 89 ? 13.243 5.808 -12.975 1.00 55.50 89 SER A O 1
ATOM 708 N N . TRP A 1 90 ? 11.103 5.456 -12.382 1.00 57.59 90 TRP A N 1
ATOM 709 C CA . TRP A 1 90 ? 11.344 5.318 -10.941 1.00 57.59 90 TRP A CA 1
ATOM 710 C C . TRP A 1 90 ? 11.382 3.860 -10.469 1.00 57.59 90 TRP A C 1
ATOM 712 O O . TRP A 1 90 ? 11.989 3.576 -9.436 1.00 57.59 90 TRP A O 1
ATOM 722 N N . ILE A 1 91 ? 10.741 2.940 -11.196 1.00 65.75 91 ILE A N 1
ATOM 723 C CA . ILE A 1 91 ? 10.728 1.502 -10.904 1.00 65.75 91 ILE A CA 1
ATOM 724 C C . ILE A 1 91 ? 10.593 0.697 -12.199 1.00 65.75 91 ILE A C 1
ATOM 726 O O . ILE A 1 91 ? 9.663 0.916 -12.960 1.00 65.75 91 ILE A O 1
ATOM 730 N N . SER A 1 92 ? 11.466 -0.272 -12.466 1.00 67.12 92 SER A N 1
ATOM 731 C CA . SER A 1 92 ? 1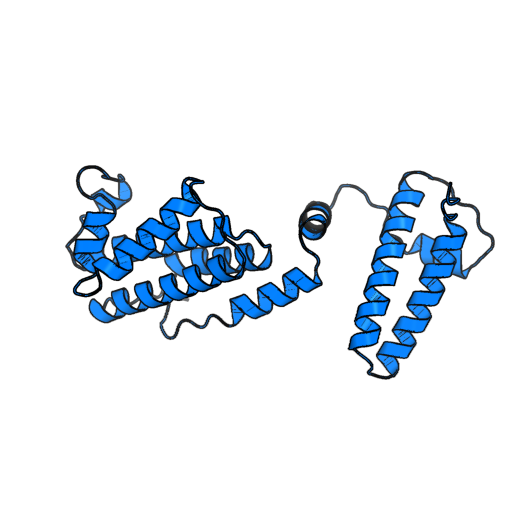1.353 -1.046 -13.712 1.00 67.12 92 SER A CA 1
ATOM 732 C C . SER A 1 92 ? 10.056 -1.883 -13.762 1.00 67.12 92 SER A C 1
ATOM 734 O O . SER A 1 92 ? 9.562 -2.321 -12.717 1.00 67.12 92 SER A O 1
ATOM 736 N N . PRO A 1 93 ? 9.506 -2.190 -14.955 1.00 65.00 93 PRO A N 1
ATOM 737 C CA . PRO A 1 93 ? 8.350 -3.083 -15.085 1.00 65.00 93 PRO A CA 1
ATOM 738 C C . PRO A 1 93 ? 8.556 -4.457 -14.427 1.00 65.00 93 PRO A C 1
ATOM 740 O O . PRO A 1 93 ? 7.620 -5.016 -13.854 1.00 65.00 93 PRO A O 1
ATOM 743 N N . ALA A 1 94 ? 9.787 -4.982 -14.453 1.00 65.31 94 ALA A N 1
ATOM 744 C CA . ALA A 1 94 ? 10.153 -6.229 -13.786 1.00 65.31 94 ALA A CA 1
ATOM 745 C C . ALA A 1 94 ? 10.086 -6.109 -12.253 1.00 65.31 94 ALA A C 1
ATOM 747 O O . ALA A 1 94 ? 9.504 -6.970 -11.592 1.00 65.31 94 ALA A O 1
ATOM 748 N N . GLU A 1 95 ? 10.611 -5.022 -11.677 1.00 65.12 95 GLU A N 1
ATOM 749 C CA . GLU A 1 95 ? 10.496 -4.750 -10.238 1.00 65.12 95 GLU A CA 1
ATOM 750 C C . GLU A 1 95 ? 9.045 -4.524 -9.811 1.00 65.12 95 GLU A C 1
ATOM 75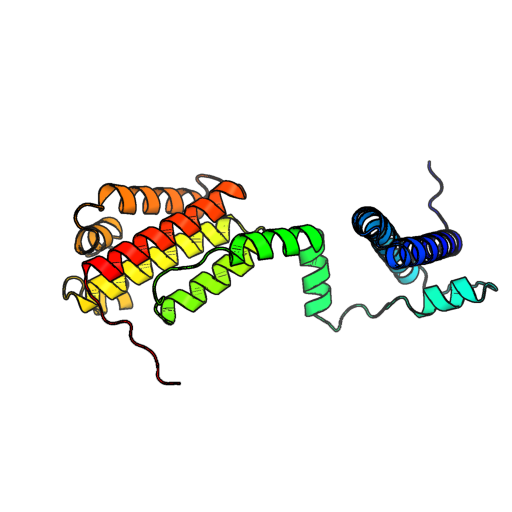2 O O . GLU A 1 95 ? 8.635 -5.016 -8.758 1.00 65.12 95 GLU A O 1
ATOM 757 N N . TYR A 1 96 ? 8.257 -3.823 -10.630 1.00 73.94 96 TYR A N 1
ATOM 758 C CA . TYR A 1 96 ? 6.824 -3.665 -10.408 1.00 73.94 96 TYR A CA 1
ATOM 759 C C . TYR A 1 96 ? 6.117 -5.024 -10.389 1.00 73.94 96 TYR A C 1
ATOM 761 O O . TYR A 1 96 ? 5.405 -5.331 -9.434 1.00 73.94 96 TYR A O 1
ATOM 769 N N . GLY A 1 97 ? 6.350 -5.866 -11.403 1.00 64.62 97 GLY A N 1
ATOM 770 C CA . GLY A 1 97 ? 5.757 -7.200 -11.504 1.00 64.62 97 GLY A CA 1
ATOM 771 C C . GLY A 1 97 ? 6.135 -8.107 -10.331 1.00 64.62 97 GLY A C 1
ATOM 772 O O . GLY A 1 97 ? 5.264 -8.751 -9.745 1.00 64.62 97 GLY A O 1
ATOM 773 N N . ALA A 1 98 ? 7.408 -8.103 -9.928 1.00 69.25 98 ALA A N 1
ATOM 774 C CA . ALA A 1 98 ? 7.893 -8.876 -8.787 1.00 69.25 98 ALA A CA 1
ATOM 775 C C . ALA A 1 98 ? 7.246 -8.426 -7.465 1.00 69.25 98 ALA A C 1
ATOM 777 O O . ALA A 1 98 ? 6.724 -9.255 -6.719 1.00 69.25 98 ALA A O 1
ATOM 778 N N . ARG A 1 99 ? 7.198 -7.114 -7.195 1.00 74.50 99 ARG A N 1
ATOM 779 C CA . ARG A 1 99 ? 6.566 -6.566 -5.979 1.00 74.50 99 ARG A CA 1
ATOM 780 C C . ARG A 1 99 ? 5.050 -6.745 -5.983 1.00 74.50 99 ARG A C 1
ATOM 782 O O . ARG A 1 99 ? 4.449 -6.960 -4.932 1.00 74.50 99 ARG A O 1
ATOM 789 N N . PHE A 1 100 ? 4.422 -6.673 -7.155 1.00 73.69 100 PHE A N 1
ATOM 790 C CA . PHE A 1 100 ? 3.003 -6.967 -7.315 1.00 73.69 100 PHE A CA 1
ATOM 791 C C . PHE A 1 100 ? 2.705 -8.432 -6.981 1.00 73.69 100 PHE A C 1
ATOM 793 O O . PHE A 1 100 ? 1.755 -8.709 -6.251 1.00 73.69 100 PHE A O 1
ATOM 800 N N . ALA A 1 101 ? 3.527 -9.373 -7.453 1.00 65.81 101 ALA A N 1
ATOM 801 C CA . ALA A 1 101 ? 3.405 -10.776 -7.070 1.00 65.81 101 ALA A CA 1
ATOM 802 C C . ALA A 1 101 ? 3.588 -10.956 -5.553 1.00 65.81 101 ALA A C 1
ATOM 804 O O . ALA A 1 101 ? 2.743 -11.574 -4.912 1.00 65.81 101 ALA A O 1
ATOM 805 N N . GLU A 1 102 ? 4.620 -10.345 -4.965 1.00 67.06 102 GLU A N 1
ATOM 806 C CA . GLU A 1 102 ? 4.919 -10.418 -3.528 1.00 67.06 102 GLU A CA 1
ATOM 807 C C . GLU A 1 102 ? 3.749 -9.937 -2.650 1.00 67.06 102 GLU A C 1
ATOM 809 O O . GLU A 1 102 ? 3.342 -10.625 -1.712 1.00 67.06 102 GLU A O 1
ATOM 814 N N . VAL A 1 103 ? 3.145 -8.789 -2.974 1.00 68.25 103 VAL A N 1
ATOM 815 C CA . VAL A 1 103 ? 2.056 -8.216 -2.164 1.00 68.25 103 VAL A CA 1
ATOM 816 C C . VAL A 1 103 ? 0.701 -8.891 -2.395 1.00 68.25 103 VAL A C 1
ATOM 818 O O . VAL A 1 103 ? -0.155 -8.886 -1.507 1.00 68.25 103 VAL A O 1
ATOM 821 N N . ASN A 1 104 ? 0.484 -9.501 -3.563 1.00 62.38 104 ASN A N 1
ATOM 822 C CA . ASN A 1 104 ? -0.747 -10.245 -3.840 1.00 62.38 104 ASN A CA 1
ATOM 823 C C . ASN A 1 104 ? -0.812 -11.592 -3.118 1.00 62.38 104 ASN A C 1
ATOM 825 O O . ASN A 1 104 ? -1.908 -12.112 -2.922 1.00 62.38 104 ASN A O 1
ATOM 829 N N . VAL A 1 105 ? 0.324 -12.124 -2.655 1.00 58.31 105 VAL A N 1
ATOM 830 C CA . VAL A 1 105 ? 0.362 -13.313 -1.785 1.00 58.31 105 VAL A CA 1
ATOM 831 C C . VAL A 1 105 ? -0.142 -12.997 -0.363 1.00 58.31 105 VAL A C 1
ATOM 833 O O . VAL A 1 105 ? -0.359 -13.906 0.437 1.00 58.31 105 VAL A O 1
ATOM 836 N N . LEU A 1 106 ? -0.415 -11.729 -0.027 1.00 59.16 106 LEU A N 1
ATOM 837 C CA . LEU A 1 106 ? -1.095 -11.376 1.221 1.00 59.16 106 LEU A CA 1
ATOM 838 C C . LEU A 1 106 ? -2.571 -11.793 1.177 1.00 59.16 106 LEU A C 1
ATOM 840 O O . LEU A 1 106 ? -3.456 -11.012 0.808 1.00 59.16 106 LEU A O 1
ATOM 844 N N . PHE A 1 107 ? -2.831 -13.029 1.594 1.00 56.06 107 PHE A N 1
ATOM 845 C CA . PHE A 1 107 ? -4.166 -13.545 1.860 1.00 56.06 107 PHE A CA 1
ATOM 846 C C . PHE A 1 107 ? -4.615 -13.127 3.262 1.00 56.06 107 PHE A C 1
ATOM 848 O O . PHE A 1 107 ? -3.948 -13.418 4.254 1.00 56.06 107 PHE A O 1
ATOM 855 N N . ALA A 1 108 ? -5.771 -12.472 3.354 1.00 52.47 108 ALA A N 1
ATOM 856 C CA . ALA A 1 108 ? -6.471 -12.331 4.622 1.00 52.47 108 ALA A CA 1
ATOM 857 C C . ALA A 1 108 ? -7.361 -13.568 4.817 1.00 52.47 108 ALA A C 1
ATOM 859 O O . ALA A 1 108 ? -8.229 -13.816 3.980 1.00 52.47 108 ALA A O 1
ATOM 860 N N . PRO A 1 109 ? -7.190 -14.347 5.898 1.00 53.78 109 PRO A N 1
ATOM 861 C CA . PRO A 1 109 ? -8.002 -15.541 6.157 1.00 53.78 109 PRO A CA 1
ATOM 862 C C . PRO A 1 109 ? -9.418 -15.203 6.668 1.00 53.78 109 PRO A C 1
ATOM 864 O O . PRO A 1 109 ? -10.149 -16.085 7.108 1.00 53.78 109 PRO A O 1
ATOM 867 N N . PHE A 1 110 ? -9.810 -13.928 6.623 1.00 62.75 110 PHE A N 1
ATOM 868 C CA . PHE A 1 110 ? -11.108 -13.422 7.042 1.00 62.75 110 PHE A CA 1
ATOM 869 C C . PHE A 1 110 ? -11.666 -12.494 5.965 1.00 62.75 110 PHE A C 1
ATOM 871 O O . PHE A 1 110 ? -10.923 -11.884 5.190 1.00 62.75 110 PHE A O 1
ATOM 878 N N . GLN A 1 111 ? -12.988 -12.366 5.919 1.00 62.09 111 GLN A N 1
ATOM 879 C CA . GLN A 1 111 ? -13.617 -11.433 5.001 1.00 62.09 111 GLN A CA 1
ATOM 880 C C . GLN A 1 111 ? -13.366 -10.000 5.497 1.00 62.09 111 GLN A C 1
ATOM 882 O O . GLN A 1 111 ? -13.818 -9.580 6.558 1.00 62.09 111 GLN A O 1
ATOM 887 N N . ILE A 1 112 ? -12.592 -9.247 4.724 1.00 63.84 112 ILE A N 1
ATOM 888 C CA . ILE A 1 112 ? -12.294 -7.851 5.027 1.00 63.84 112 ILE A CA 1
ATOM 889 C C . ILE A 1 112 ? -13.553 -7.018 4.733 1.00 63.84 112 ILE A C 1
ATOM 891 O O . ILE A 1 112 ? -14.127 -7.172 3.648 1.00 63.84 112 ILE A O 1
ATOM 895 N N . PRO A 1 113 ? -13.991 -6.135 5.650 1.00 68.12 113 PRO A N 1
ATOM 896 C CA . PRO A 1 113 ? -15.044 -5.163 5.373 1.00 68.12 113 PRO A CA 1
ATOM 897 C C . PRO A 1 113 ? -14.784 -4.395 4.079 1.00 68.12 113 PRO A C 1
ATOM 899 O O . PRO A 1 113 ? -13.645 -4.037 3.771 1.00 68.12 113 PRO A O 1
ATOM 902 N N . PHE A 1 114 ? -15.844 -4.133 3.318 1.00 68.12 114 PHE A N 1
ATOM 903 C CA . PHE A 1 114 ? -15.740 -3.497 2.005 1.00 68.12 114 PHE A CA 1
ATOM 904 C C . PHE A 1 114 ? -14.995 -2.157 2.074 1.00 68.12 114 PHE A C 1
ATOM 906 O O . PHE A 1 114 ? -14.150 -1.860 1.234 1.00 68.12 114 PHE A O 1
ATOM 913 N N . GLU A 1 115 ? -15.251 -1.389 3.127 1.00 71.06 115 GLU A N 1
ATOM 914 C CA . GLU A 1 115 ? -14.642 -0.093 3.397 1.00 71.06 115 GLU A CA 1
ATOM 915 C C . GLU A 1 115 ? -13.119 -0.197 3.592 1.00 71.06 115 GLU A C 1
ATOM 917 O O . GLU A 1 115 ? -12.378 0.687 3.166 1.00 71.06 115 GLU A O 1
ATOM 922 N N . LEU A 1 116 ? -12.631 -1.300 4.173 1.00 77.25 116 LEU A N 1
ATOM 923 C CA . LEU A 1 116 ? -11.198 -1.560 4.352 1.00 77.25 116 LEU A CA 1
ATOM 924 C C . LEU A 1 116 ? -10.543 -2.145 3.095 1.00 77.25 116 LEU A C 1
ATOM 926 O O . LEU A 1 116 ? -9.335 -1.990 2.903 1.00 77.25 116 LEU A O 1
ATOM 930 N N . ARG A 1 117 ? -11.326 -2.788 2.219 1.00 78.19 117 ARG A N 1
ATOM 931 C CA . ARG A 1 117 ? -10.831 -3.381 0.971 1.00 78.19 117 ARG A CA 1
ATOM 932 C C . ARG A 1 117 ? -10.229 -2.330 0.044 1.00 78.19 117 ARG A C 1
ATOM 934 O O . ARG A 1 117 ? -9.152 -2.564 -0.491 1.00 78.19 117 ARG A O 1
ATOM 941 N N . CYS A 1 118 ? -10.865 -1.163 -0.079 1.00 80.56 118 CYS A N 1
ATOM 942 C CA . CYS A 1 118 ? -10.340 -0.063 -0.890 1.00 80.56 118 CYS A CA 1
ATOM 943 C C . CYS A 1 118 ? -8.939 0.370 -0.430 1.00 80.56 118 CYS A C 1
ATOM 945 O O . CYS A 1 118 ? -8.042 0.525 -1.254 1.00 80.56 118 CYS A O 1
ATOM 947 N N . PHE A 1 119 ? -8.725 0.506 0.883 1.00 84.81 119 PHE A N 1
ATOM 948 C CA . PHE A 1 119 ? -7.413 0.866 1.427 1.00 84.81 119 PHE A CA 1
ATOM 949 C C . PHE A 1 119 ? -6.376 -0.241 1.242 1.00 84.81 119 PHE A C 1
ATOM 951 O O . PHE A 1 119 ? -5.208 0.056 1.001 1.00 84.81 119 PHE A O 1
ATOM 958 N N . LEU A 1 120 ? -6.782 -1.510 1.345 1.00 83.69 120 LEU A N 1
ATOM 959 C CA . LEU A 1 120 ? -5.880 -2.635 1.120 1.00 83.69 120 LEU A CA 1
ATOM 960 C C . LEU A 1 120 ? -5.452 -2.737 -0.348 1.00 83.69 120 LEU A C 1
ATOM 962 O O . LEU A 1 120 ? -4.269 -2.931 -0.627 1.00 83.69 120 LEU A O 1
ATOM 966 N N . ASP A 1 121 ? -6.394 -2.599 -1.277 1.00 83.00 121 ASP A N 1
ATOM 967 C CA . ASP A 1 121 ? -6.104 -2.630 -2.709 1.00 83.00 121 ASP A CA 1
ATOM 968 C C . ASP A 1 121 ? -5.203 -1.452 -3.104 1.00 83.00 121 ASP A C 1
ATOM 970 O O . ASP A 1 121 ? -4.266 -1.622 -3.884 1.00 83.00 121 ASP A O 1
ATOM 974 N N . GLU A 1 122 ? -5.403 -0.283 -2.496 1.00 84.94 122 GLU A N 1
ATOM 975 C CA . GLU A 1 122 ? -4.505 0.855 -2.678 1.00 84.94 122 GLU A CA 1
ATOM 976 C C . GLU A 1 122 ? -3.116 0.600 -2.073 1.00 84.94 122 GLU A C 1
ATOM 978 O O . GLU A 1 122 ? -2.104 0.853 -2.722 1.00 84.94 122 GLU A O 1
ATOM 983 N N . ALA A 1 123 ? -3.032 0.001 -0.880 1.00 87.38 123 ALA A N 1
ATOM 984 C CA . ALA A 1 123 ? -1.752 -0.328 -0.252 1.00 87.38 123 ALA A CA 1
ATOM 985 C C . ALA A 1 123 ? -0.945 -1.326 -1.094 1.00 87.38 123 ALA A C 1
ATOM 987 O O . ALA A 1 123 ? 0.274 -1.188 -1.213 1.00 87.38 123 ALA A O 1
ATOM 988 N N . ARG A 1 124 ? -1.619 -2.291 -1.732 1.00 82.12 124 ARG A N 1
ATOM 989 C CA . ARG A 1 124 ? -1.006 -3.229 -2.684 1.00 82.12 124 ARG A CA 1
ATOM 990 C C . ARG A 1 124 ? -0.418 -2.509 -3.891 1.00 82.12 124 ARG A C 1
ATOM 992 O O . ARG A 1 124 ? 0.734 -2.758 -4.241 1.00 82.12 124 ARG A O 1
ATOM 999 N N . LYS A 1 125 ? -1.166 -1.579 -4.490 1.00 83.25 125 LYS A N 1
ATOM 1000 C CA . LYS A 1 125 ? -0.660 -0.759 -5.601 1.00 83.25 125 LYS A CA 1
ATOM 1001 C C . LYS A 1 125 ? 0.534 0.080 -5.163 1.00 83.25 125 LYS A C 1
ATOM 1003 O O . LYS A 1 125 ? 1.567 0.033 -5.820 1.00 83.25 125 LYS A O 1
ATOM 1008 N N . CYS A 1 126 ? 0.442 0.784 -4.033 1.00 86.12 126 CYS A N 1
ATOM 1009 C CA . CYS A 1 126 ? 1.553 1.572 -3.502 1.00 86.12 126 CYS A CA 1
ATOM 1010 C C . CYS A 1 126 ? 2.807 0.717 -3.289 1.00 86.12 126 CYS A C 1
ATOM 1012 O O . CYS A 1 126 ? 3.902 1.143 -3.646 1.00 86.12 126 CYS A O 1
ATOM 1014 N N . TYR A 1 127 ? 2.660 -0.497 -2.754 1.00 84.44 127 TYR A N 1
ATOM 1015 C CA . TYR A 1 127 ? 3.782 -1.411 -2.569 1.00 84.44 127 TYR A CA 1
ATOM 1016 C C . TYR A 1 127 ? 4.412 -1.832 -3.899 1.00 84.44 127 TYR A C 1
ATOM 1018 O O . TYR A 1 127 ? 5.630 -1.728 -4.061 1.00 84.44 127 TYR A O 1
ATOM 1026 N N . ALA A 1 128 ? 3.583 -2.245 -4.864 1.00 80.62 128 ALA A N 1
ATOM 1027 C CA . ALA A 1 128 ? 4.032 -2.616 -6.202 1.00 80.62 128 ALA A CA 1
ATOM 1028 C C . ALA A 1 128 ? 4.801 -1.469 -6.877 1.00 80.62 128 ALA A C 1
ATOM 1030 O O . ALA A 1 128 ? 5.820 -1.700 -7.514 1.00 80.62 128 ALA A O 1
ATOM 1031 N N . LEU A 1 129 ? 4.375 -0.224 -6.646 1.00 82.94 129 LEU A N 1
ATOM 1032 C CA . LEU A 1 129 ? 5.007 1.002 -7.142 1.00 82.94 129 LEU A CA 1
ATOM 1033 C C . LEU A 1 129 ? 6.221 1.477 -6.324 1.00 82.94 129 LEU A C 1
ATOM 1035 O O . LEU A 1 129 ? 6.772 2.539 -6.606 1.00 82.94 129 LEU A O 1
ATOM 1039 N N . GLY A 1 130 ? 6.633 0.749 -5.281 1.00 80.44 130 GLY A N 1
ATOM 1040 C CA . GLY A 1 130 ? 7.747 1.149 -4.410 1.00 80.44 130 GLY A CA 1
ATOM 1041 C C . GLY A 1 130 ? 7.452 2.321 -3.465 1.00 80.44 130 GLY A C 1
ATOM 1042 O O . GLY A 1 130 ? 8.365 2.854 -2.838 1.00 80.44 130 GLY A O 1
ATOM 1043 N N . GLN A 1 131 ? 6.188 2.720 -3.319 1.00 86.06 131 GLN A N 1
ATOM 1044 C CA . GLN A 1 131 ? 5.742 3.821 -2.461 1.00 86.06 131 GLN A CA 1
ATOM 1045 C C . GLN A 1 131 ? 5.595 3.356 -1.001 1.00 86.06 131 GLN A C 1
ATOM 1047 O O . GLN A 1 131 ? 4.508 3.338 -0.423 1.00 86.06 131 GLN A O 1
ATOM 1052 N N . PHE A 1 132 ? 6.702 2.945 -0.382 1.00 87.69 132 PHE A N 1
ATOM 1053 C CA . PHE A 1 132 ? 6.715 2.288 0.933 1.00 87.69 132 PHE A CA 1
ATOM 1054 C C . PHE A 1 132 ? 6.184 3.156 2.081 1.00 87.69 132 PHE A C 1
ATOM 1056 O O . PHE A 1 132 ? 5.533 2.643 2.991 1.00 87.69 132 PHE A O 1
ATOM 1063 N N . SER A 1 133 ? 6.402 4.471 2.039 1.00 86.25 133 SER A N 1
ATOM 1064 C CA . SER A 1 133 ? 5.808 5.404 3.005 1.00 86.25 133 SER A CA 1
ATOM 1065 C C . SER A 1 133 ? 4.282 5.449 2.883 1.00 86.25 133 SER A C 1
ATOM 1067 O O . SER A 1 133 ? 3.592 5.449 3.900 1.00 86.25 133 SER A O 1
ATOM 1069 N N . ALA A 1 134 ? 3.747 5.405 1.659 1.00 89.12 134 ALA A N 1
ATOM 1070 C CA . ALA A 1 134 ? 2.310 5.347 1.417 1.00 89.12 134 ALA A CA 1
ATOM 1071 C C . ALA A 1 134 ? 1.700 4.040 1.947 1.00 89.12 134 ALA A C 1
ATOM 1073 O O . ALA A 1 134 ? 0.646 4.076 2.576 1.00 89.12 134 ALA A O 1
ATOM 1074 N N . VAL A 1 135 ? 2.397 2.904 1.807 1.00 90.94 135 VAL A N 1
ATOM 1075 C CA . VAL A 1 135 ? 1.972 1.621 2.404 1.00 90.94 135 VAL A CA 1
ATOM 1076 C C . VAL A 1 135 ? 1.852 1.724 3.927 1.00 90.94 135 VAL A C 1
ATOM 1078 O O . VAL A 1 135 ? 0.878 1.240 4.503 1.00 90.94 135 VAL A O 1
ATOM 1081 N N . GLN A 1 136 ? 2.805 2.378 4.596 1.00 90.94 136 GLN A N 1
ATOM 1082 C CA . GLN A 1 136 ? 2.775 2.586 6.052 1.00 90.94 136 GLN A CA 1
ATOM 1083 C C . GLN A 1 136 ? 1.627 3.521 6.467 1.00 90.94 136 GLN A C 1
ATOM 1085 O O . GLN A 1 136 ? 0.912 3.231 7.428 1.00 90.94 136 GLN A O 1
ATOM 1090 N N . SER A 1 137 ? 1.402 4.602 5.714 1.00 91.00 137 SER A N 1
ATOM 1091 C CA . SER A 1 137 ? 0.262 5.506 5.911 1.00 91.00 137 SER A CA 1
ATOM 1092 C C . SER A 1 137 ? -1.071 4.769 5.774 1.00 91.00 137 SER A C 1
ATOM 1094 O O . SER A 1 137 ? -1.913 4.856 6.663 1.00 91.00 137 SER A O 1
ATOM 1096 N N . LEU A 1 138 ? -1.240 3.971 4.717 1.00 93.19 138 LEU A N 1
ATOM 1097 C CA . LEU A 1 138 ? -2.448 3.175 4.495 1.00 93.19 138 LEU A CA 1
ATOM 1098 C C . LEU A 1 138 ? -2.613 2.084 5.556 1.00 93.19 138 LEU A C 1
ATOM 1100 O O . LEU A 1 138 ? -3.720 1.855 6.031 1.00 93.19 138 LEU A O 1
ATOM 1104 N N . SER A 1 139 ? -1.519 1.472 6.014 1.00 93.75 139 SER A N 1
ATOM 1105 C CA . SER A 1 139 ? -1.534 0.527 7.138 1.00 93.75 139 SER A CA 1
ATOM 1106 C C . SER A 1 139 ? -2.057 1.175 8.424 1.00 93.75 139 SER A C 1
ATOM 1108 O O . SER A 1 139 ? -2.748 0.521 9.207 1.00 93.75 139 SER A O 1
ATOM 1110 N N . ARG A 1 140 ? -1.761 2.462 8.649 1.00 94.00 140 ARG A N 1
ATOM 1111 C CA . ARG A 1 140 ? -2.306 3.225 9.780 1.00 94.00 140 ARG A CA 1
ATOM 1112 C C . ARG A 1 140 ? -3.792 3.493 9.578 1.00 94.00 140 ARG A C 1
ATOM 1114 O O . ARG A 1 140 ? -4.570 3.218 10.486 1.00 94.00 140 ARG A O 1
ATOM 1121 N N . THR A 1 141 ? -4.182 3.964 8.395 1.00 93.06 141 THR A N 1
ATOM 1122 C CA . THR A 1 141 ? -5.584 4.238 8.049 1.00 93.06 141 THR A CA 1
ATOM 1123 C C . THR A 1 141 ? -6.461 2.995 8.192 1.00 93.06 141 THR A C 1
ATOM 1125 O O . THR A 1 141 ? -7.528 3.074 8.790 1.00 93.06 141 THR A O 1
ATOM 1128 N N . ILE A 1 142 ? -5.999 1.834 7.719 1.00 93.38 142 ILE A N 1
ATOM 1129 C CA . ILE A 1 142 ? -6.705 0.551 7.853 1.00 93.38 142 ILE A CA 1
ATOM 1130 C C . ILE A 1 142 ? -6.941 0.209 9.331 1.00 93.38 142 ILE A C 1
ATOM 1132 O O . ILE A 1 142 ? -8.052 -0.162 9.711 1.00 93.38 142 ILE A O 1
ATOM 1136 N N . LEU A 1 143 ? -5.914 0.359 10.176 1.00 95.06 143 LEU A N 1
ATOM 1137 C CA . LEU A 1 143 ? -6.027 0.094 11.609 1.00 95.06 143 LEU A CA 1
ATOM 1138 C C . LEU A 1 143 ? -6.990 1.073 12.297 1.00 95.06 143 LEU A C 1
ATOM 1140 O O . LEU A 1 143 ? -7.841 0.645 13.072 1.00 95.06 143 LEU A O 1
ATOM 1144 N N . GLU A 1 144 ? -6.872 2.372 12.013 1.00 93.25 144 GLU A N 1
ATOM 1145 C CA . GLU A 1 144 ? -7.751 3.410 12.567 1.00 93.25 144 GLU A CA 1
ATOM 1146 C C . GLU A 1 144 ? -9.211 3.186 12.162 1.00 93.25 144 GLU A C 1
ATOM 1148 O O . GLU A 1 144 ? -10.100 3.248 13.010 1.00 93.25 144 GLU A O 1
ATOM 1153 N N . ALA A 1 145 ? -9.460 2.877 10.889 1.00 91.81 145 ALA A N 1
ATOM 1154 C CA . ALA A 1 145 ? -10.794 2.600 10.375 1.00 91.81 145 ALA A CA 1
ATOM 1155 C C . ALA A 1 145 ? -11.417 1.365 11.046 1.00 91.81 145 ALA A C 1
ATOM 1157 O O . ALA A 1 145 ? -12.555 1.443 11.509 1.00 91.81 145 ALA A O 1
ATOM 1158 N N . ALA A 1 146 ? -10.661 0.271 11.195 1.00 91.75 146 ALA A N 1
ATOM 1159 C CA . ALA A 1 146 ? -11.128 -0.925 11.897 1.00 91.75 146 ALA A CA 1
ATOM 1160 C C . ALA A 1 146 ? -11.448 -0.643 13.376 1.00 91.75 146 ALA A C 1
ATOM 1162 O O . ALA A 1 146 ? -12.499 -1.036 13.880 1.00 91.75 146 ALA A O 1
ATOM 1163 N N . VAL A 1 147 ? -10.563 0.075 14.076 1.00 93.94 147 VAL A N 1
ATOM 1164 C CA . VAL A 1 147 ? -10.753 0.461 15.484 1.00 93.94 147 VAL A CA 1
ATOM 1165 C C . VAL A 1 147 ? -12.000 1.326 15.660 1.00 93.94 147 VAL A C 1
ATOM 1167 O O . VAL A 1 147 ? -12.792 1.079 16.569 1.00 93.94 147 VAL A O 1
ATOM 1170 N N . ASN A 1 148 ? -12.189 2.315 14.786 1.00 92.06 148 ASN A N 1
ATOM 1171 C CA . ASN A 1 148 ? -13.350 3.198 14.807 1.00 92.06 148 ASN A CA 1
ATOM 1172 C C . ASN A 1 148 ? -14.643 2.414 14.558 1.00 92.06 148 ASN A C 1
ATOM 1174 O O . ASN A 1 148 ? -15.588 2.530 15.335 1.00 92.06 148 ASN A O 1
ATOM 1178 N N . GLU A 1 149 ? -14.680 1.582 13.515 1.00 89.81 149 GLU A N 1
ATOM 1179 C CA . GLU A 1 149 ? -15.864 0.792 13.175 1.00 89.81 149 GLU A CA 1
ATOM 1180 C C . GLU A 1 149 ? -16.248 -0.165 14.311 1.00 89.81 149 GLU A C 1
ATOM 1182 O O . GLU A 1 149 ? -17.404 -0.194 14.740 1.00 89.81 149 GLU A O 1
ATOM 1187 N N . ILE A 1 150 ? -15.284 -0.934 14.822 1.00 91.25 150 ILE A N 1
ATOM 1188 C CA . ILE A 1 150 ? -15.512 -1.887 15.912 1.00 91.25 150 ILE A CA 1
ATOM 1189 C C . ILE A 1 150 ? -15.933 -1.149 17.181 1.00 91.25 150 ILE A C 1
ATOM 1191 O O . ILE A 1 150 ? -16.871 -1.576 17.851 1.00 91.25 150 ILE A O 1
ATOM 1195 N N . GLY A 1 151 ? -15.291 -0.023 17.495 1.00 91.88 151 GLY A N 1
ATOM 1196 C CA . GLY A 1 151 ? -15.637 0.799 18.648 1.00 91.88 151 GLY A CA 1
ATOM 1197 C C . GLY A 1 151 ? -17.068 1.330 18.587 1.00 91.88 151 GLY A C 1
ATOM 1198 O O . GLY A 1 151 ? -17.771 1.264 19.596 1.00 91.88 151 GLY A O 1
ATOM 1199 N N . ILE A 1 152 ? -17.523 1.778 17.411 1.00 90.69 152 ILE A N 1
ATOM 1200 C CA . ILE A 1 152 ? -18.913 2.200 17.185 1.00 90.69 152 ILE A CA 1
ATOM 1201 C C . ILE A 1 152 ? -19.868 1.022 17.363 1.00 90.69 152 ILE A C 1
ATOM 1203 O O . ILE A 1 152 ? -20.816 1.095 18.143 1.00 90.69 152 ILE A O 1
ATOM 1207 N N . ARG A 1 153 ? -19.613 -0.096 16.677 1.00 88.06 153 ARG A N 1
ATOM 1208 C CA . ARG A 1 153 ? -20.507 -1.264 16.705 1.00 88.06 153 ARG A CA 1
ATOM 1209 C C . ARG A 1 153 ? -20.589 -1.924 18.082 1.00 88.06 153 ARG A C 1
ATOM 1211 O O . ARG A 1 153 ? -21.632 -2.468 18.427 1.00 88.06 153 ARG A O 1
ATOM 1218 N N . ALA A 1 154 ? -19.518 -1.856 18.867 1.00 88.75 154 ALA A N 1
ATOM 1219 C CA . ALA A 1 154 ? -19.478 -2.331 20.247 1.00 88.75 154 ALA A CA 1
ATOM 1220 C C . ALA A 1 154 ? -20.064 -1.322 21.259 1.00 88.75 154 ALA A C 1
ATOM 1222 O O . ALA A 1 154 ? -20.047 -1.600 22.457 1.00 88.75 154 ALA A O 1
ATOM 1223 N N . GLY A 1 155 ? -20.537 -0.149 20.814 1.00 89.75 155 GLY A N 1
ATOM 1224 C CA . GLY A 1 155 ? -21.097 0.897 21.679 1.00 89.75 155 GLY A CA 1
ATOM 1225 C C . GLY A 1 155 ? -20.070 1.594 22.579 1.00 89.75 155 GLY A C 1
ATOM 1226 O O . GLY A 1 155 ? -20.441 2.179 23.592 1.00 89.75 155 GLY A O 1
ATOM 1227 N N . LYS A 1 156 ? -18.777 1.509 22.246 1.00 91.19 156 LYS A N 1
ATOM 1228 C CA . LYS A 1 156 ? -17.668 2.072 23.038 1.00 91.19 156 LYS A CA 1
ATOM 1229 C C . LYS A 1 156 ? -17.222 3.451 22.561 1.00 91.19 156 LYS A C 1
ATOM 1231 O O . LYS A 1 156 ? -16.637 4.205 23.333 1.00 91.19 156 LYS A O 1
ATOM 1236 N N . ILE A 1 157 ? -17.458 3.754 21.287 1.00 91.31 157 ILE A N 1
ATOM 1237 C CA . ILE A 1 157 ? -17.143 5.036 20.659 1.00 91.31 157 ILE A CA 1
ATOM 1238 C C . ILE A 1 157 ? -18.443 5.558 20.035 1.00 91.31 157 ILE A C 1
ATOM 1240 O O . ILE A 1 157 ? -19.055 4.830 19.255 1.00 91.31 157 ILE A O 1
ATOM 1244 N N . PRO A 1 158 ? -18.896 6.778 20.357 1.00 90.19 158 PRO A N 1
ATOM 1245 C CA . PRO A 1 158 ? -20.051 7.360 19.687 1.00 90.19 158 PRO A CA 1
ATOM 1246 C C . PRO A 1 158 ? -19.716 7.640 18.216 1.00 90.19 158 PRO A C 1
ATOM 1248 O O . PRO A 1 158 ? -18.589 8.019 17.888 1.00 90.19 158 PRO A O 1
ATOM 1251 N N . GLN A 1 159 ? -20.684 7.458 17.317 1.00 88.31 159 GLN A N 1
ATOM 1252 C CA . GLN A 1 159 ? -20.475 7.652 15.877 1.00 88.31 159 GLN A CA 1
ATOM 1253 C C . GLN A 1 159 ? -20.004 9.082 15.560 1.00 88.31 159 GLN A C 1
ATOM 1255 O O . GLN A 1 159 ? -19.109 9.277 14.734 1.00 88.31 159 GLN A O 1
ATOM 1260 N N . GLU A 1 160 ? -20.508 10.074 16.295 1.00 86.75 160 GLU A N 1
ATOM 1261 C CA . GLU A 1 160 ? -20.137 11.480 16.142 1.00 86.75 160 GLU A CA 1
ATOM 1262 C C . GLU A 1 160 ? -18.658 11.739 16.448 1.00 86.75 160 GLU A C 1
ATOM 1264 O O . GLU A 1 160 ? -18.067 12.638 15.848 1.00 86.75 160 GLU A O 1
ATOM 1269 N N . ALA A 1 161 ? -18.037 10.956 17.341 1.00 82.62 161 ALA A N 1
ATOM 1270 C CA . ALA A 1 161 ? -16.617 11.115 17.657 1.00 82.62 161 ALA A CA 1
ATOM 1271 C C . ALA A 1 161 ? -15.711 10.764 16.470 1.00 82.62 161 ALA A C 1
ATOM 1273 O O . ALA A 1 161 ? -14.601 11.292 16.376 1.00 82.62 161 ALA A O 1
ATOM 1274 N N . VAL A 1 162 ? -16.181 9.899 15.564 1.00 81.19 162 VAL A N 1
ATOM 1275 C CA . VAL A 1 162 ? -15.473 9.538 14.331 1.00 81.19 162 VAL A CA 1
ATOM 1276 C C . VAL A 1 162 ? -15.788 10.535 13.216 1.00 81.19 162 VAL A C 1
ATOM 1278 O O . VAL A 1 162 ? -14.866 11.007 12.562 1.00 81.19 162 VAL A O 1
ATOM 1281 N N . GLU A 1 163 ? -17.056 10.911 13.032 1.00 82.25 163 GLU A N 1
ATOM 1282 C CA . GLU A 1 163 ? -17.479 11.829 11.958 1.00 82.25 163 GLU A CA 1
ATOM 1283 C C . GLU A 1 163 ? -16.979 13.268 12.144 1.00 82.25 163 GLU A C 1
ATOM 1285 O O . GLU A 1 163 ? -16.633 13.935 11.172 1.00 82.25 163 GLU A O 1
ATOM 1290 N N . LYS A 1 164 ? -16.937 13.756 13.390 1.00 81.81 164 LYS A N 1
ATOM 1291 C CA . LYS A 1 164 ? -16.473 15.114 13.737 1.00 81.81 164 LYS A CA 1
ATOM 1292 C C . LYS A 1 164 ? -15.024 15.148 14.209 1.00 81.81 164 LYS A C 1
ATOM 1294 O O . LYS A 1 164 ? -14.553 16.187 14.662 1.00 81.81 164 LYS A O 1
ATOM 1299 N N . ASP A 1 165 ? -14.362 13.999 14.146 1.00 73.94 165 ASP A N 1
ATOM 1300 C CA . ASP A 1 165 ? -12.973 13.797 14.518 1.00 73.94 165 ASP A CA 1
ATOM 1301 C C . ASP A 1 165 ? -12.586 14.407 15.878 1.00 73.94 165 ASP A C 1
ATOM 1303 O O . ASP A 1 165 ? -11.777 15.331 16.012 1.00 73.94 165 ASP A O 1
ATOM 1307 N N . MET A 1 166 ? -13.205 13.884 16.938 1.00 78.00 166 MET A N 1
ATOM 1308 C CA . MET A 1 166 ? -13.068 14.408 18.299 1.00 78.00 166 MET A CA 1
ATOM 1309 C C . MET A 1 166 ? -11.766 13.938 18.970 1.00 78.00 166 MET A C 1
ATOM 1311 O O . MET A 1 166 ? -11.782 13.271 20.005 1.00 78.00 166 MET A O 1
ATOM 1315 N N . PHE A 1 167 ? -10.611 14.288 18.395 1.00 77.00 167 PHE A N 1
ATOM 1316 C CA . PHE A 1 167 ? -9.283 13.849 18.856 1.00 77.00 167 PHE A CA 1
ATOM 1317 C C . PHE A 1 167 ? -8.973 14.148 20.327 1.00 77.00 167 PHE A C 1
ATOM 1319 O O . PHE A 1 167 ? -8.166 13.442 20.929 1.00 77.00 167 PHE A O 1
ATOM 1326 N N . LYS A 1 168 ? -9.572 15.195 20.906 1.00 82.31 168 LYS A N 1
ATOM 1327 C CA . LYS A 1 168 ? -9.357 15.548 22.318 1.00 82.31 168 LYS A CA 1
ATOM 1328 C C . LYS A 1 168 ? -10.012 14.555 23.274 1.00 82.31 168 LYS A C 1
ATOM 1330 O O . LYS A 1 168 ? -9.414 14.214 24.286 1.00 82.31 168 LYS A O 1
ATOM 1335 N N . GLU A 1 169 ? -11.223 14.115 22.954 1.00 85.00 169 GLU A N 1
ATOM 1336 C CA . GLU A 1 169 ? -12.007 13.214 23.806 1.00 85.00 169 GLU A CA 1
ATOM 1337 C C . GLU A 1 169 ? -11.661 11.753 23.528 1.00 85.00 169 GLU A C 1
ATOM 1339 O O . GLU A 1 169 ? -11.525 10.952 24.447 1.00 85.00 169 GLU A O 1
ATOM 1344 N N . TYR A 1 170 ? -11.425 11.432 22.256 1.00 87.50 170 TYR A N 1
ATOM 1345 C CA . TYR A 1 170 ? -11.071 10.097 21.798 1.00 87.50 170 TYR A CA 1
ATOM 1346 C C . TYR A 1 170 ? -9.765 10.148 20.998 1.00 87.50 170 TYR A C 1
ATOM 1348 O O . TYR A 1 170 ? -9.793 10.014 19.770 1.00 87.50 170 TYR A O 1
ATOM 1356 N N . PRO A 1 171 ? -8.602 10.346 21.646 1.00 91.38 171 PRO A N 1
ATOM 1357 C CA . PRO A 1 171 ? -7.319 10.255 20.959 1.00 91.38 171 PRO A CA 1
ATOM 1358 C C . PRO A 1 171 ? -7.063 8.814 20.478 1.00 91.38 171 PRO A C 1
ATOM 1360 O O . PRO A 1 171 ? -7.591 7.869 21.073 1.00 91.38 171 PRO A O 1
ATOM 1363 N N . PRO A 1 172 ? -6.198 8.594 19.467 1.00 91.62 172 PRO A N 1
ATOM 1364 C CA . PRO A 1 172 ? -5.962 7.265 18.890 1.00 91.62 172 PRO A CA 1
ATOM 1365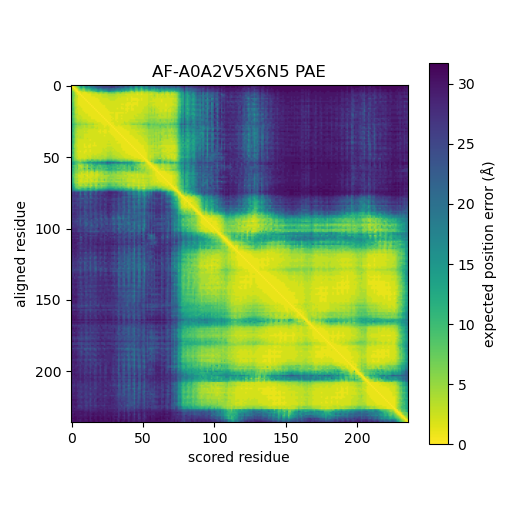 C C . PRO A 1 172 ? -5.602 6.189 19.921 1.00 91.62 172 PRO A C 1
ATOM 1367 O O . PRO A 1 172 ? -6.110 5.073 19.859 1.00 91.62 172 PRO A O 1
ATOM 1370 N N . LYS A 1 173 ? -4.788 6.540 20.928 1.00 94.81 173 LYS A N 1
ATOM 1371 C CA . LYS A 1 173 ? -4.448 5.646 22.046 1.00 94.81 173 LYS A CA 1
ATOM 1372 C C . LYS A 1 173 ? -5.691 5.127 22.766 1.00 94.81 173 LYS A C 1
ATOM 1374 O O . LYS A 1 173 ? -5.761 3.941 23.072 1.00 94.81 173 LYS A O 1
ATOM 1379 N N . GLU A 1 174 ? -6.642 6.012 23.046 1.00 94.44 174 GLU A N 1
ATOM 1380 C CA . GLU A 1 174 ? -7.841 5.661 23.798 1.00 94.44 174 GLU A CA 1
ATOM 1381 C C . GLU A 1 174 ? -8.814 4.859 22.935 1.00 94.44 174 GLU A C 1
ATOM 1383 O O . GLU A 1 174 ? -9.294 3.817 23.372 1.00 94.44 174 GLU A O 1
ATOM 1388 N N . ARG A 1 175 ? -9.001 5.244 21.665 1.00 94.38 175 ARG A N 1
ATOM 1389 C CA . ARG A 1 175 ? -9.802 4.453 20.715 1.00 94.38 175 ARG A CA 1
ATOM 1390 C C . ARG A 1 175 ? -9.282 3.019 20.598 1.00 94.38 175 ARG A C 1
ATOM 1392 O O . ARG A 1 175 ? -10.059 2.075 20.713 1.00 94.38 175 ARG A O 1
ATOM 1399 N N . ILE A 1 176 ? -7.964 2.852 20.443 1.00 96.31 176 ILE A N 1
ATOM 1400 C CA . ILE A 1 176 ? -7.322 1.531 20.392 1.00 96.31 176 ILE A CA 1
ATOM 1401 C C . ILE A 1 176 ? -7.538 0.786 21.713 1.00 96.31 176 ILE A C 1
ATOM 1403 O O . ILE A 1 176 ? -7.939 -0.373 21.690 1.00 96.31 176 ILE A O 1
ATOM 1407 N N . ARG A 1 177 ? -7.332 1.433 22.867 1.00 95.88 177 ARG A N 1
ATOM 1408 C CA . ARG A 1 177 ? -7.524 0.812 24.188 1.00 95.88 177 ARG A CA 1
ATOM 1409 C C . ARG A 1 177 ? -8.926 0.247 24.382 1.00 95.88 177 ARG A C 1
ATOM 1411 O O . ARG A 1 177 ? -9.062 -0.857 24.903 1.00 95.88 177 ARG A O 1
ATOM 1418 N N . LEU A 1 178 ? -9.950 0.970 23.936 1.00 94.44 178 LEU A N 1
ATOM 1419 C CA . LEU A 1 178 ? -11.344 0.553 24.081 1.00 94.44 178 LEU A CA 1
ATOM 1420 C C . LEU A 1 178 ? -11.644 -0.771 23.362 1.00 94.44 178 LEU A C 1
ATOM 1422 O O . LEU A 1 178 ? -12.499 -1.534 23.821 1.00 94.44 178 LEU A O 1
ATOM 1426 N N . VAL A 1 179 ? -10.945 -1.079 22.266 1.00 94.38 179 VAL A N 1
ATOM 1427 C CA . VAL A 1 179 ? -11.229 -2.258 21.429 1.00 94.38 179 VAL A CA 1
ATOM 1428 C C . VAL A 1 179 ? -10.151 -3.342 21.477 1.00 94.38 179 VAL A C 1
ATOM 1430 O O . VAL A 1 179 ? -10.461 -4.496 21.208 1.00 94.38 179 VAL A O 1
ATOM 1433 N N . ALA A 1 180 ? -8.910 -3.016 21.834 1.00 93.94 180 ALA A N 1
ATOM 1434 C CA . ALA A 1 180 ? -7.763 -3.907 21.653 1.00 93.94 180 ALA A CA 1
ATOM 1435 C C . ALA A 1 180 ? -7.622 -5.030 22.690 1.00 93.94 180 ALA A C 1
ATOM 1437 O O . ALA A 1 180 ? -6.851 -5.959 22.454 1.00 93.94 180 ALA A O 1
ATOM 1438 N N . GLY A 1 181 ? -8.326 -4.950 23.823 1.00 91.94 181 GLY A N 1
ATOM 1439 C CA . GLY A 1 181 ? -8.271 -5.981 24.860 1.00 91.94 181 GLY A CA 1
ATOM 1440 C C . GLY A 1 181 ? -6.847 -6.230 25.372 1.00 91.94 181 GLY A C 1
ATOM 1441 O O . GLY A 1 181 ? -6.106 -5.290 25.665 1.00 91.94 181 GLY A O 1
ATOM 1442 N N . ASP A 1 182 ? -6.459 -7.502 25.459 1.00 93.50 182 ASP A N 1
ATOM 1443 C CA . ASP A 1 182 ? -5.142 -7.945 25.936 1.00 93.50 182 ASP A CA 1
ATOM 1444 C C . ASP A 1 182 ? -3.989 -7.598 24.976 1.00 93.50 182 ASP A C 1
ATOM 1446 O O . ASP A 1 182 ? -2.833 -7.529 25.394 1.00 93.50 182 ASP A O 1
ATOM 1450 N N . ARG A 1 183 ? -4.285 -7.297 23.704 1.00 95.44 183 ARG A N 1
ATOM 1451 C CA . ARG A 1 183 ? -3.283 -6.905 22.698 1.00 95.44 183 ARG A CA 1
ATOM 1452 C C . ARG A 1 183 ? -3.041 -5.401 22.596 1.00 95.44 183 ARG A C 1
ATOM 1454 O O . ARG A 1 183 ? -2.337 -4.964 21.682 1.00 95.44 183 ARG A O 1
ATOM 1461 N N . PHE A 1 184 ? -3.571 -4.604 23.526 1.00 96.69 184 PHE A N 1
ATOM 1462 C CA . PHE A 1 184 ? -3.438 -3.143 23.513 1.00 96.69 184 PHE A CA 1
ATOM 1463 C C . PHE A 1 184 ? -2.003 -2.660 23.268 1.00 96.69 184 PHE A C 1
ATOM 1465 O O . PHE A 1 184 ? -1.775 -1.903 22.326 1.00 96.69 184 PHE A O 1
ATOM 1472 N N . GLU A 1 185 ? -1.033 -3.120 24.061 1.00 97.38 185 GLU A N 1
ATOM 1473 C CA . GLU A 1 185 ? 0.354 -2.642 23.956 1.00 97.38 185 GLU A CA 1
ATOM 1474 C C . GLU A 1 185 ? 0.975 -2.962 22.589 1.00 97.38 185 GLU A C 1
ATOM 1476 O O . GLU A 1 185 ? 1.662 -2.131 21.999 1.00 97.38 185 GLU A O 1
ATOM 1481 N N . GLN A 1 186 ? 0.679 -4.137 22.031 1.00 97.31 186 GLN A N 1
ATOM 1482 C CA . GLN A 1 186 ? 1.209 -4.571 20.736 1.00 97.31 186 GLN A CA 1
ATOM 1483 C C . GLN A 1 186 ? 0.627 -3.745 19.584 1.00 97.31 186 GLN A C 1
ATOM 1485 O O . GLN A 1 186 ? 1.365 -3.303 18.700 1.00 97.31 186 GLN A O 1
ATOM 1490 N N . ILE A 1 187 ? -0.690 -3.522 19.611 1.00 97.38 187 ILE A N 1
ATOM 1491 C CA . ILE A 1 187 ? -1.407 -2.756 18.588 1.00 97.38 187 ILE A CA 1
ATOM 1492 C C . ILE A 1 187 ? -1.025 -1.277 18.674 1.00 97.38 187 ILE A C 1
ATOM 1494 O O . ILE A 1 187 ? -0.755 -0.648 17.652 1.00 97.38 187 ILE A O 1
ATOM 1498 N N . TYR A 1 188 ? -0.946 -0.716 19.882 1.00 97.12 188 TYR A N 1
ATOM 1499 C CA . TYR A 1 188 ? -0.589 0.686 20.069 1.00 97.12 188 TYR A CA 1
ATOM 1500 C C . TYR A 1 188 ? 0.880 0.965 19.730 1.00 97.12 188 TYR A C 1
ATOM 1502 O O . TYR A 1 188 ? 1.187 1.993 19.122 1.00 97.12 188 TYR A O 1
ATOM 1510 N N . GLN A 1 189 ? 1.794 0.049 20.061 1.00 96.00 189 GLN A N 1
ATOM 1511 C CA . GLN A 1 189 ? 3.190 0.173 19.651 1.00 96.00 189 GLN A CA 1
ATOM 1512 C C . GLN A 1 189 ? 3.322 0.126 18.125 1.00 96.00 189 GLN A C 1
ATOM 1514 O O . GLN A 1 189 ? 3.990 0.981 17.549 1.00 96.00 189 GLN A O 1
ATOM 1519 N N . HIS A 1 190 ? 2.615 -0.797 17.467 1.00 95.94 190 HIS A N 1
ATOM 1520 C CA . HIS A 1 190 ? 2.557 -0.848 16.006 1.00 95.94 190 HIS A CA 1
ATOM 1521 C C . HIS A 1 190 ? 2.027 0.457 15.411 1.00 95.94 190 HIS A C 1
ATOM 1523 O O . HIS A 1 190 ? 2.697 1.058 14.581 1.00 95.94 190 HIS A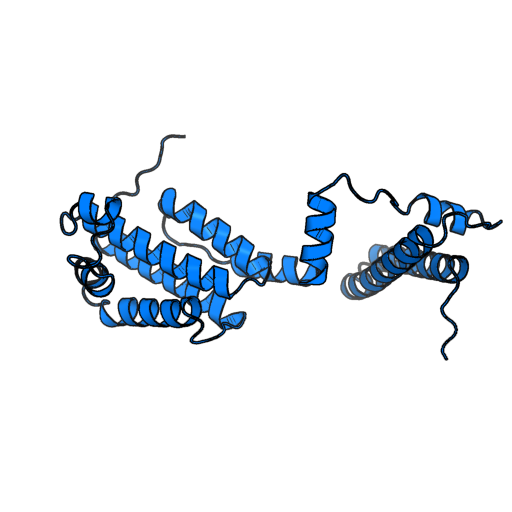 O 1
ATOM 1529 N N . TYR A 1 191 ? 0.895 0.963 15.909 1.00 95.81 191 TYR A N 1
ATOM 1530 C CA . TYR A 1 191 ? 0.346 2.264 15.516 1.00 95.81 191 TYR A CA 1
ATOM 1531 C C . TYR A 1 191 ? 1.382 3.395 15.626 1.00 95.81 191 TYR A C 1
ATOM 1533 O O . TYR A 1 191 ? 1.552 4.186 14.698 1.00 95.81 191 TYR A O 1
ATOM 1541 N N . ARG A 1 192 ? 2.126 3.457 16.738 1.00 94.00 192 ARG A N 1
ATOM 1542 C CA . ARG A 1 192 ? 3.182 4.459 16.932 1.00 94.00 192 ARG A CA 1
ATOM 1543 C C . ARG A 1 192 ? 4.315 4.331 15.922 1.00 94.00 192 ARG A C 1
ATOM 1545 O O . ARG A 1 192 ? 4.851 5.355 15.500 1.00 94.00 192 ARG A O 1
ATOM 1552 N N . ASP A 1 193 ? 4.703 3.113 15.570 1.00 91.69 193 ASP A N 1
ATOM 1553 C CA . ASP A 1 193 ? 5.758 2.882 14.586 1.00 91.69 193 ASP A CA 1
ATOM 1554 C C . ASP A 1 193 ? 5.311 3.321 13.185 1.00 91.69 193 ASP A C 1
ATOM 1556 O O . ASP A 1 193 ? 6.080 3.989 12.492 1.00 91.69 193 ASP A O 1
ATOM 1560 N N . LEU A 1 194 ? 4.040 3.101 12.825 1.00 92.31 194 LEU A N 1
ATOM 1561 C CA . LEU A 1 194 ? 3.448 3.663 11.605 1.00 92.31 194 LEU A CA 1
ATOM 1562 C C . LEU A 1 194 ? 3.472 5.206 11.625 1.00 92.31 194 LEU A C 1
ATOM 1564 O O . LEU A 1 194 ? 3.871 5.835 10.645 1.00 92.31 194 LEU A O 1
ATOM 1568 N N . CYS A 1 195 ? 3.113 5.837 12.752 1.00 89.12 195 CYS A N 1
ATOM 1569 C CA . CYS A 1 195 ? 3.146 7.299 12.899 1.00 89.12 195 CYS A CA 1
ATOM 1570 C C . CYS A 1 195 ? 4.542 7.900 12.685 1.00 89.12 195 CYS A C 1
ATOM 1572 O O . CYS A 1 195 ? 4.644 8.987 12.120 1.00 89.12 195 CYS A O 1
ATOM 1574 N N . LYS A 1 196 ? 5.620 7.223 13.109 1.00 86.12 196 LYS A N 1
ATOM 1575 C CA . LYS A 1 196 ? 6.991 7.725 12.896 1.00 86.12 196 LYS A CA 1
ATOM 1576 C C . LYS A 1 196 ? 7.296 7.913 11.412 1.00 86.12 196 LYS A C 1
ATOM 1578 O O . LYS A 1 196 ? 7.894 8.920 11.048 1.00 86.12 196 LYS A O 1
ATOM 1583 N N . VAL A 1 197 ? 6.844 6.989 10.563 1.00 82.75 197 VAL A N 1
ATOM 1584 C CA . VAL A 1 197 ? 7.023 7.093 9.109 1.00 82.75 197 VAL A CA 1
ATOM 1585 C C . VAL A 1 197 ? 6.196 8.246 8.543 1.00 82.75 197 VAL A C 1
ATOM 1587 O O . VAL A 1 197 ? 6.724 9.071 7.803 1.00 82.75 197 VAL A O 1
ATOM 1590 N N . VAL A 1 198 ? 4.926 8.358 8.947 1.00 80.38 198 VAL A N 1
ATOM 1591 C CA . VAL A 1 198 ? 4.016 9.422 8.480 1.00 80.38 198 VAL A CA 1
ATOM 1592 C C . VAL A 1 198 ? 4.527 10.819 8.844 1.00 80.38 198 VAL A C 1
ATOM 1594 O O . VAL A 1 198 ? 4.401 11.750 8.056 1.00 80.38 198 VAL A O 1
ATOM 1597 N N . HIS A 1 199 ? 5.130 10.974 10.021 1.00 82.50 199 HIS A N 1
ATOM 1598 C CA . HIS A 1 199 ? 5.684 12.249 10.482 1.00 82.50 199 HIS A CA 1
ATOM 1599 C C . HIS A 1 199 ? 7.126 12.503 10.015 1.00 82.50 199 HIS A C 1
ATOM 1601 O O . HIS A 1 199 ? 7.753 13.449 10.486 1.00 82.50 199 HIS A O 1
ATOM 1607 N N . GLY A 1 200 ? 7.672 11.671 9.119 1.00 75.81 200 GLY A N 1
ATOM 1608 C CA . GLY A 1 200 ? 9.026 11.840 8.584 1.00 75.81 200 GLY A CA 1
ATOM 1609 C C . GLY A 1 200 ? 10.144 11.597 9.604 1.00 75.81 200 GLY A C 1
ATOM 1610 O O . GLY A 1 200 ? 11.286 11.973 9.364 1.00 75.81 200 GLY A O 1
ATOM 1611 N N . LEU A 1 201 ? 9.836 10.961 10.738 1.00 72.12 201 LEU A N 1
ATOM 1612 C CA . LEU A 1 201 ? 10.805 10.620 11.784 1.00 72.12 201 LEU A CA 1
ATOM 1613 C C . LEU A 1 201 ? 11.600 9.345 11.451 1.00 72.12 201 LEU A C 1
ATOM 1615 O O . LEU A 1 201 ? 12.577 9.035 12.130 1.00 72.12 201 LEU A O 1
ATOM 1619 N N . SER A 1 202 ? 11.179 8.591 10.431 1.00 72.38 202 SER A N 1
ATOM 1620 C CA . SER A 1 202 ? 11.872 7.405 9.914 1.00 72.38 202 SER A CA 1
ATOM 1621 C C . SER A 1 202 ? 11.497 7.132 8.456 1.00 72.38 202 SER A C 1
ATOM 1623 O O . SER A 1 202 ? 10.347 7.340 8.073 1.00 72.38 202 SER A O 1
ATOM 1625 N N . THR A 1 203 ? 12.422 6.592 7.663 1.00 66.31 203 THR A N 1
ATOM 1626 C CA . THR A 1 203 ? 12.134 6.064 6.319 1.00 66.31 203 THR A CA 1
ATOM 1627 C C . THR A 1 203 ? 11.795 4.573 6.385 1.00 66.31 203 THR A C 1
ATOM 1629 O O . THR A 1 203 ? 12.230 3.866 7.294 1.00 66.31 203 THR A O 1
ATOM 1632 N N . SER A 1 204 ? 10.986 4.081 5.441 1.00 64.75 204 SER A N 1
ATOM 1633 C CA . SER A 1 204 ? 10.624 2.661 5.364 1.00 64.75 204 SER A CA 1
ATOM 1634 C C . SER A 1 204 ? 11.250 2.023 4.129 1.00 64.75 204 SER A C 1
ATOM 1636 O O . SER A 1 204 ? 11.010 2.476 3.012 1.00 64.75 204 SER A O 1
ATOM 1638 N N . ALA A 1 205 ? 12.055 0.982 4.339 1.00 67.50 205 ALA A N 1
ATOM 1639 C CA . ALA A 1 205 ? 12.528 0.105 3.273 1.00 67.50 205 ALA A CA 1
ATOM 1640 C C . ALA A 1 205 ? 11.440 -0.914 2.881 1.00 67.50 205 ALA A C 1
ATOM 1642 O O . ALA A 1 205 ? 10.501 -1.154 3.644 1.00 67.50 205 ALA A O 1
ATOM 1643 N N . THR A 1 206 ? 11.609 -1.567 1.728 1.00 59.66 206 THR A N 1
ATOM 1644 C CA . THR A 1 206 ? 10.697 -2.577 1.159 1.00 59.66 206 THR A CA 1
ATOM 1645 C C . THR A 1 206 ? 10.215 -3.619 2.176 1.00 59.66 206 THR A C 1
ATOM 1647 O O . THR A 1 206 ? 9.012 -3.831 2.335 1.00 59.66 206 THR A O 1
ATOM 1650 N N . SER A 1 207 ? 11.140 -4.228 2.928 1.00 60.78 207 SER A N 1
ATOM 1651 C CA . SER A 1 207 ? 10.827 -5.248 3.941 1.00 60.78 207 SER A CA 1
ATOM 1652 C C . SER A 1 207 ? 10.038 -4.688 5.130 1.00 60.78 207 SER A C 1
ATOM 1654 O O . SER A 1 207 ? 9.196 -5.379 5.704 1.00 60.78 207 SER A O 1
ATOM 1656 N N . GLY A 1 208 ? 10.257 -3.416 5.472 1.00 79.69 208 GLY A N 1
ATOM 1657 C CA . GLY A 1 208 ? 9.521 -2.722 6.524 1.00 79.69 208 GLY A CA 1
ATOM 1658 C C . GLY A 1 208 ? 8.070 -2.444 6.136 1.00 79.69 208 GLY A C 1
ATOM 1659 O O . GLY A 1 208 ? 7.175 -2.629 6.957 1.00 79.69 208 GLY A O 1
ATOM 1660 N N . ALA A 1 209 ? 7.819 -2.037 4.888 1.00 85.44 209 ALA A N 1
ATOM 1661 C CA . ALA A 1 209 ? 6.475 -1.749 4.382 1.00 85.44 209 ALA A CA 1
ATOM 1662 C C . ALA A 1 209 ? 5.578 -2.986 4.324 1.00 85.44 209 ALA A C 1
ATOM 1664 O O . ALA A 1 209 ? 4.469 -2.953 4.862 1.00 85.44 209 ALA A O 1
ATOM 1665 N N . LEU A 1 210 ? 6.066 -4.082 3.736 1.00 83.38 210 LEU A N 1
ATOM 1666 C CA . LEU A 1 210 ? 5.284 -5.315 3.648 1.00 83.38 210 LEU A CA 1
ATOM 1667 C C . LEU A 1 210 ? 5.021 -5.904 5.035 1.00 83.38 210 LEU A C 1
ATOM 1669 O O . LEU A 1 210 ? 3.887 -6.251 5.355 1.00 83.38 210 LEU A O 1
ATOM 1673 N N . GLY A 1 211 ? 6.052 -5.955 5.886 1.00 86.75 211 GLY A N 1
ATOM 1674 C CA . GLY A 1 211 ? 5.924 -6.445 7.257 1.00 86.75 211 GLY A CA 1
ATOM 1675 C C . GLY A 1 211 ? 4.903 -5.647 8.071 1.00 86.75 211 GLY A C 1
ATOM 1676 O O . GLY A 1 211 ? 4.079 -6.237 8.773 1.00 86.75 211 GLY A O 1
ATOM 1677 N N . SER A 1 212 ? 4.904 -4.316 7.939 1.00 91.31 212 SER A N 1
ATOM 1678 C CA . SER A 1 212 ? 3.914 -3.460 8.596 1.00 91.31 212 SER A CA 1
ATOM 1679 C C . SER A 1 212 ? 2.491 -3.712 8.111 1.00 91.31 212 SER A C 1
ATOM 1681 O O . SER A 1 212 ? 1.591 -3.816 8.946 1.00 91.31 212 SER A O 1
ATOM 1683 N N . LEU A 1 213 ? 2.289 -3.843 6.7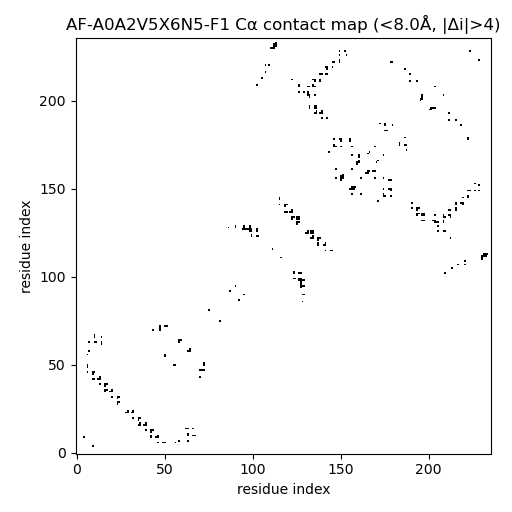96 1.00 90.12 213 LEU A N 1
ATOM 1684 C CA . LEU A 1 213 ? 0.974 -4.115 6.216 1.00 90.12 213 LEU A CA 1
ATOM 1685 C C . LEU A 1 213 ? 0.440 -5.477 6.678 1.00 90.12 213 LEU A C 1
ATOM 1687 O O . LEU A 1 213 ? -0.682 -5.560 7.174 1.00 90.12 213 LEU A O 1
ATOM 1691 N N . THR A 1 214 ? 1.265 -6.524 6.614 1.00 87.88 214 THR A N 1
ATOM 1692 C CA . THR A 1 214 ? 0.925 -7.869 7.106 1.00 87.88 214 THR A CA 1
ATOM 1693 C C . THR A 1 214 ? 0.536 -7.842 8.581 1.00 87.88 214 THR A C 1
ATOM 1695 O O . THR A 1 214 ? -0.490 -8.399 8.976 1.00 87.88 214 THR A O 1
ATOM 1698 N N . LYS A 1 215 ? 1.322 -7.147 9.409 1.00 92.12 215 LYS A N 1
ATOM 1699 C CA . LYS A 1 215 ? 1.054 -7.020 10.844 1.00 92.12 215 LYS A CA 1
ATOM 1700 C C . LYS A 1 215 ? -0.235 -6.240 11.120 1.00 92.12 215 LYS A C 1
ATOM 1702 O O . LYS A 1 215 ? -1.007 -6.645 11.987 1.00 92.12 215 LYS A O 1
ATOM 1707 N N . THR A 1 216 ? -0.510 -5.180 10.355 1.00 93.88 216 THR A N 1
ATOM 1708 C CA . THR A 1 216 ? -1.790 -4.459 10.404 1.00 93.88 216 THR A CA 1
ATOM 1709 C C . THR A 1 216 ? -2.958 -5.388 10.088 1.00 93.88 216 THR A C 1
ATOM 1711 O O . THR A 1 216 ? -3.903 -5.434 10.872 1.00 93.88 216 THR A O 1
ATOM 1714 N N . ILE A 1 217 ? -2.897 -6.154 8.992 1.00 89.62 217 ILE A N 1
ATOM 1715 C CA . ILE A 1 217 ? -3.967 -7.089 8.605 1.00 89.62 217 ILE A CA 1
ATOM 1716 C C . ILE A 1 217 ? -4.218 -8.107 9.724 1.00 89.62 217 ILE A C 1
ATOM 1718 O O . ILE A 1 217 ? -5.369 -8.328 10.096 1.00 89.62 217 ILE A O 1
ATOM 1722 N N . GLY A 1 218 ? -3.158 -8.662 10.319 1.00 89.00 218 GLY A N 1
ATOM 1723 C CA . GLY A 1 218 ? -3.274 -9.602 11.438 1.00 89.00 218 GLY A CA 1
ATOM 1724 C C . GLY A 1 218 ? -3.908 -8.992 12.695 1.00 89.00 218 GLY A C 1
ATOM 1725 O O . GLY A 1 218 ? -4.694 -9.653 13.375 1.00 89.00 218 GLY A O 1
ATOM 1726 N N . PHE A 1 219 ? -3.621 -7.725 13.011 1.00 93.75 219 PHE A N 1
ATOM 1727 C CA . PHE A 1 219 ? -4.298 -7.041 14.116 1.00 93.75 219 PHE A CA 1
ATOM 1728 C C . PHE A 1 219 ? -5.758 -6.741 13.812 1.00 93.75 219 PHE A C 1
ATOM 1730 O O . PHE A 1 219 ? -6.603 -6.948 14.676 1.00 93.75 219 PHE A O 1
ATOM 1737 N N . VAL A 1 220 ? -6.064 -6.295 12.595 1.00 90.94 220 VAL A N 1
ATOM 1738 C CA . VAL A 1 220 ? -7.442 -6.055 12.168 1.00 90.94 220 VAL A CA 1
ATOM 1739 C C . VAL A 1 220 ? -8.256 -7.342 12.248 1.00 90.94 220 VAL A C 1
ATOM 1741 O O . VAL A 1 220 ? -9.322 -7.332 12.858 1.00 90.94 220 VAL A O 1
ATOM 1744 N N . GLN A 1 221 ? -7.727 -8.455 11.736 1.00 86.94 221 GLN A N 1
ATOM 1745 C CA . GLN A 1 221 ? -8.344 -9.774 11.866 1.00 86.94 221 GLN A CA 1
ATOM 1746 C C . GLN A 1 221 ? -8.687 -10.089 13.322 1.00 86.94 221 GLN A C 1
ATOM 1748 O O . GLN A 1 221 ? -9.842 -10.356 13.645 1.00 86.94 221 GLN A O 1
ATOM 1753 N N . TYR A 1 222 ? -7.682 -10.007 14.198 1.00 90.38 222 TYR A N 1
ATOM 1754 C CA . TYR A 1 222 ? -7.853 -10.269 15.620 1.00 90.38 222 TYR A CA 1
ATOM 1755 C C . TYR A 1 222 ? -8.964 -9.394 16.219 1.00 90.38 222 TYR A C 1
ATOM 1757 O O . TYR A 1 222 ? -9.814 -9.901 16.945 1.00 90.38 222 TYR A O 1
ATOM 1765 N N . LEU A 1 223 ? -9.006 -8.098 15.890 1.00 90.88 223 LEU A N 1
ATOM 1766 C CA . LEU A 1 223 ? -10.040 -7.199 16.398 1.00 90.88 223 LEU A CA 1
ATOM 1767 C C . LEU A 1 223 ? -11.442 -7.625 15.925 1.00 90.88 223 LEU A C 1
ATOM 1769 O O . LEU A 1 223 ? -12.355 -7.705 16.744 1.00 90.88 223 LEU A O 1
ATOM 1773 N N . TYR A 1 224 ? -11.641 -7.952 14.646 1.00 87.75 224 TYR A N 1
ATOM 1774 C CA . TYR A 1 224 ? -12.960 -8.405 14.178 1.00 87.75 224 TYR A CA 1
ATOM 1775 C C . TYR A 1 224 ? -13.383 -9.738 14.815 1.00 87.75 224 TYR A C 1
ATOM 1777 O O . TYR A 1 224 ? -14.546 -9.886 15.199 1.00 87.75 224 TYR A O 1
ATOM 1785 N N . GLU A 1 225 ? -12.452 -10.681 14.983 1.00 86.31 225 GLU A N 1
ATOM 1786 C CA . GLU A 1 225 ? -12.710 -11.976 15.626 1.00 86.31 225 GLU A CA 1
ATOM 1787 C C . GLU A 1 225 ? -13.115 -11.820 17.098 1.00 86.31 225 GLU A C 1
ATOM 1789 O O . GLU A 1 225 ? -14.108 -12.407 17.533 1.00 86.31 225 GLU A O 1
ATOM 1794 N N . GLN A 1 226 ? -12.390 -10.992 17.858 1.00 87.75 226 GLN A N 1
ATOM 1795 C CA . GLN A 1 226 ? -12.661 -10.755 19.281 1.00 87.75 226 GLN A CA 1
ATOM 1796 C C . GLN A 1 226 ? -14.052 -10.170 19.527 1.00 87.75 226 GLN A C 1
ATOM 1798 O O . GLN A 1 226 ? -14.733 -10.554 20.479 1.00 87.75 226 GLN A O 1
ATOM 1803 N N . HIS A 1 227 ? -14.492 -9.247 18.671 1.00 86.50 227 HIS A N 1
ATOM 1804 C CA . HIS A 1 227 ? -15.764 -8.545 18.855 1.00 86.50 227 HIS A CA 1
ATOM 1805 C C . HIS A 1 227 ? -16.947 -9.236 18.162 1.00 86.50 227 HIS A C 1
ATOM 1807 O O . HIS A 1 227 ? -18.071 -8.750 18.274 1.00 86.50 227 HIS A O 1
ATOM 1813 N N . LYS A 1 228 ? -16.723 -10.370 17.472 1.00 77.56 228 LYS A N 1
ATOM 1814 C CA . LYS A 1 228 ? -17.745 -11.149 16.735 1.00 77.56 228 LYS A CA 1
ATOM 1815 C C . LYS A 1 228 ? -18.646 -10.282 15.852 1.00 77.56 228 LYS A C 1
ATOM 1817 O O . LYS A 1 228 ? -19.841 -10.539 15.709 1.00 77.56 228 LYS A O 1
ATOM 1822 N N . VAL A 1 229 ? -18.082 -9.219 15.290 1.00 64.50 229 VAL A N 1
ATOM 1823 C CA . VAL A 1 229 ? -18.840 -8.228 14.535 1.00 64.50 229 VAL A CA 1
ATOM 1824 C C . VAL A 1 229 ? -19.204 -8.823 13.170 1.00 64.50 229 VAL A C 1
ATOM 1826 O O . VAL A 1 229 ? -18.294 -9.123 12.398 1.00 64.50 229 VAL A O 1
ATOM 1829 N N . PRO A 1 230 ? -20.499 -8.969 12.817 1.00 57.81 230 PRO A N 1
ATOM 1830 C CA . PRO A 1 230 ? -20.888 -9.473 11.505 1.00 57.81 230 PRO A CA 1
ATOM 1831 C C . PRO A 1 230 ? -20.418 -8.504 10.423 1.00 57.81 230 PRO A C 1
ATOM 1833 O O . PRO A 1 230 ? -20.765 -7.318 10.446 1.00 57.81 230 PRO A O 1
ATOM 1836 N N . ILE A 1 231 ? -19.631 -8.982 9.468 1.00 58.09 231 ILE A N 1
ATOM 1837 C CA . ILE A 1 231 ? -19.184 -8.155 8.349 1.00 58.09 231 ILE A CA 1
ATOM 1838 C C . ILE A 1 231 ? -20.420 -7.800 7.524 1.00 58.09 231 ILE A C 1
ATOM 1840 O O . ILE A 1 231 ? -21.179 -8.677 7.115 1.00 58.09 231 ILE A O 1
ATOM 1844 N N . LYS A 1 232 ? -20.657 -6.503 7.303 1.00 53.50 232 LYS A N 1
ATOM 1845 C CA . LYS A 1 232 ? -21.749 -6.080 6.424 1.00 53.50 232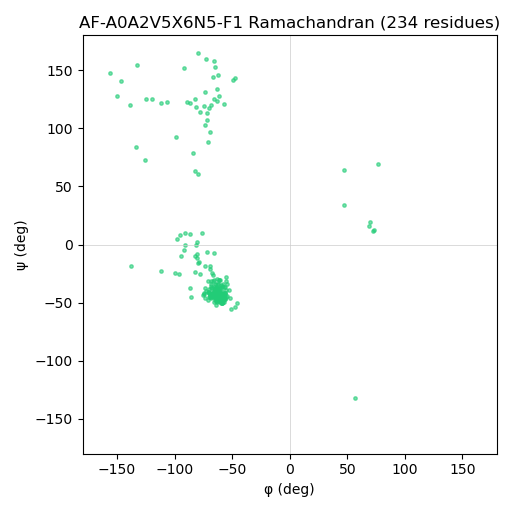 LYS A CA 1
ATOM 1846 C C . LYS A 1 232 ? -21.305 -6.372 4.993 1.00 53.50 232 LYS A C 1
ATOM 1848 O O . LYS A 1 232 ? -20.497 -5.632 4.442 1.00 53.50 232 LYS A O 1
ATOM 1853 N N . SER A 1 233 ? -21.816 -7.438 4.382 1.00 45.62 233 SER A N 1
ATOM 1854 C CA . SER A 1 233 ? -21.778 -7.545 2.926 1.00 45.62 233 SER A CA 1
ATOM 1855 C C . SER A 1 233 ? -22.758 -6.518 2.368 1.00 45.62 233 SER A C 1
ATOM 1857 O O . SER A 1 233 ? -23.959 -6.602 2.632 1.00 45.62 233 SER A O 1
ATOM 1859 N N . ARG A 1 234 ? -22.275 -5.536 1.602 1.00 41.38 234 ARG A N 1
ATOM 1860 C CA . ARG A 1 234 ? -23.174 -4.852 0.668 1.00 41.38 234 ARG A CA 1
ATOM 1861 C C . ARG A 1 234 ? -23.674 -5.917 -0.306 1.00 41.38 234 ARG A C 1
ATOM 1863 O O . ARG A 1 234 ? -22.865 -6.682 -0.826 1.00 41.38 234 ARG A O 1
ATOM 1870 N N . ASN A 1 235 ? -24.994 -6.005 -0.455 1.00 37.84 235 ASN A N 1
ATOM 1871 C CA . ASN A 1 235 ? -25.639 -6.860 -1.445 1.00 37.84 235 ASN A CA 1
ATOM 1872 C C . ASN A 1 235 ? -24.968 -6.675 -2.817 1.00 37.84 235 ASN A C 1
ATOM 1874 O O . ASN A 1 235 ? -24.536 -5.562 -3.131 1.00 37.84 235 ASN A O 1
ATOM 1878 N N . ALA A 1 236 ? -24.864 -7.790 -3.545 1.00 34.84 236 ALA A N 1
ATOM 1879 C CA . ALA A 1 236 ? -24.385 -7.879 -4.923 1.00 34.84 236 ALA A CA 1
ATOM 1880 C C . ALA A 1 236 ? -25.030 -6.838 -5.849 1.00 34.84 236 ALA A C 1
ATOM 1882 O O . ALA A 1 236 ? -26.216 -6.500 -5.616 1.00 34.84 236 ALA A O 1
#

Mean predicted aligned error: 15.46 Å

pLDDT: mean 77.8, std 14.63, range [34.84, 97.38]

Sequence (236 aa):
MLRAMSIEALAHELIGHQEKSKRLLESGNIDAWLDELSQELRLVEQLRARLLNHSIVVTDDPAVKQVLNGIDLTEIENFDKVGSELLYSWISPAEYGARFAEVNVLFAPFQIPFELRCFLDEARKCYALGQFSAVQSLSRTILEAAVNEIGIRAGKIPQEAVEKDMFKEYPPKERIRLVAGDRFEQIYQHYRDLCKVVHGLSTSATSGALGSLTKTIGFVQYLYEQHKVPIKSRNA

Solvent-accessible surface area (backbone atoms only — not comparable to full-atom values): 13452 Å² total; per-residue (Å²): 133,83,79,78,78,50,70,67,57,44,41,53,51,34,52,54,37,52,57,49,29,52,54,26,54,77,68,67,40,59,72,66,21,55,60,36,49,56,53,34,54,54,36,52,52,53,45,50,62,46,45,76,76,40,90,75,83,88,77,90,50,68,67,49,51,52,55,59,72,67,55,84,78,86,81,87,83,54,64,66,54,55,46,46,52,59,50,40,74,74,41,47,70,66,57,28,52,51,35,39,54,62,51,66,68,67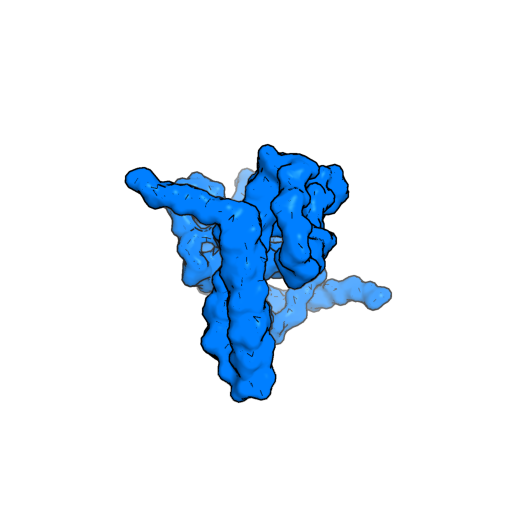,75,70,98,57,87,70,45,65,80,49,43,58,47,50,57,48,27,39,50,29,45,20,70,67,36,23,60,56,17,32,46,36,31,43,50,49,46,52,50,50,39,50,53,52,21,35,76,70,71,76,36,64,64,63,49,66,77,69,58,37,53,88,85,51,32,72,71,53,47,41,51,77,60,39,66,93,47,29,68,64,55,51,51,49,51,51,56,32,47,34,42,69,72,70,75,42,88,54,51,73,72,53,21,55,52,47,38,53,52,34,51,54,50,48,50,50,48,45,62,75,66,67,58,80,70,71,74,77,80,132